Protein AF-A0A2R5GJ76-F1 (afdb_monomer_lite)

InterPro domains:
  IPR000742 EGF-like domain [PS00022] (246-257)
  IPR000742 EGF-like domain [PS01186] (87-98)
  IPR000742 EGF-like domain [PS01186] (246-257)
  IPR000742 EGF-like domain [PS50026] (225-258)
  IPR051216 Teneurin [PTHR11219] (8-259)

Secondary structure (DSSP, 8-state):
--TT---GGGGSEEEETTTTEEEEPTTBS-TTTTTSSSS----STTS-SBPPPEEE-SSPPPSBTTB---EEEGGGSEEEETTTTEEEEPTTEESTTS-EE--SSS--TTPPGGGGSEEEEEHHHHTT-SSSSSP-------S-TTTT-TTTTT-EEEEE--SS-BSSSTT-BSS-SEESTTS-EEPPPB---TT-SS-TTB-BTEEE-TTT--EEE-TTTSBPTT-B---BGGGSEEEETTTTEEEEPTTEESTTS-EEPTT----

Structure (mmCIF, N/CA/C/O backbone):
data_AF-A0A2R5GJ76-F1
#
_entry.id   AF-A0A2R5GJ76-F1
#
loop_
_atom_site.group_PDB
_atom_site.id
_atom_site.type_symbol
_atom_site.label_atom_id
_atom_site.label_alt_id
_atom_site.label_comp_id
_atom_site.label_asym_id
_atom_site.label_entity_id
_atom_site.label_seq_id
_atom_site.pdbx_PDB_ins_code
_atom_site.Cartn_x
_atom_site.Cartn_y
_atom_site.Cartn_z
_atom_site.occupancy
_atom_site.B_iso_or_equiv
_atom_site.auth_seq_id
_atom_site.auth_comp_id
_atom_site.auth_asym_id
_atom_site.auth_atom_id
_atom_site.pdbx_PDB_model_num
ATOM 1 N N . MET A 1 1 ? -44.971 -8.568 18.410 1.00 36.19 1 MET A N 1
ATOM 2 C CA . MET A 1 1 ? -46.232 -9.030 19.031 1.00 36.19 1 MET A CA 1
ATOM 3 C C . MET A 1 1 ? -46.481 -10.459 18.596 1.00 36.19 1 MET A C 1
ATOM 5 O O . MET A 1 1 ? -46.668 -10.684 17.409 1.00 36.19 1 MET A O 1
ATOM 9 N N . VAL A 1 2 ? -46.466 -11.398 19.533 1.00 41.94 2 VAL A N 1
ATOM 10 C CA . VAL A 1 2 ? -47.040 -12.734 19.348 1.00 41.94 2 VAL A CA 1
ATOM 11 C C . VAL A 1 2 ? -47.976 -12.914 20.545 1.00 41.94 2 VAL A C 1
ATOM 13 O O . VAL A 1 2 ? -47.552 -12.712 21.679 1.00 41.94 2 VAL A O 1
ATOM 16 N N . ASP A 1 3 ? -49.264 -13.131 20.290 1.00 48.12 3 ASP A N 1
ATOM 17 C CA . ASP A 1 3 ? -50.298 -13.443 21.294 1.00 48.12 3 ASP A CA 1
ATOM 18 C C . ASP A 1 3 ? -50.580 -12.422 22.417 1.00 48.12 3 ASP A C 1
ATOM 20 O O . ASP A 1 3 ? -50.932 -12.797 23.531 1.00 48.12 3 ASP A O 1
ATOM 24 N N . GLY A 1 4 ? -50.503 -11.112 22.151 1.00 44.16 4 GLY A N 1
ATOM 25 C CA . GLY A 1 4 ? -51.101 -10.098 23.043 1.00 44.16 4 GLY A CA 1
ATOM 26 C C . GLY A 1 4 ? -50.486 -9.972 24.449 1.00 44.16 4 GLY A C 1
ATOM 27 O O . GLY A 1 4 ? -51.042 -9.268 25.290 1.00 44.16 4 GLY A O 1
ATOM 28 N N . VAL A 1 5 ? -49.336 -10.604 24.703 1.00 46.88 5 VAL A N 1
ATOM 29 C CA . VAL A 1 5 ? -48.544 -10.437 25.927 1.00 46.88 5 VAL A CA 1
ATOM 30 C C . VAL A 1 5 ? -47.442 -9.412 25.663 1.00 46.88 5 VAL A C 1
ATOM 32 O O . VAL A 1 5 ? -46.668 -9.543 24.714 1.00 46.88 5 VAL A O 1
ATOM 35 N N . LEU A 1 6 ? -47.367 -8.375 26.500 1.00 54.06 6 LEU A N 1
ATOM 36 C CA . LEU A 1 6 ? -46.231 -7.456 26.523 1.00 54.06 6 LEU A CA 1
ATOM 37 C C . LEU A 1 6 ? -44.998 -8.263 26.965 1.00 54.06 6 LEU A C 1
ATOM 39 O O . LEU A 1 6 ? -44.914 -8.661 28.127 1.00 54.06 6 LEU A O 1
ATOM 43 N N . ILE A 1 7 ? -44.068 -8.553 26.050 1.00 62.88 7 ILE A N 1
ATOM 44 C CA . ILE A 1 7 ? -42.800 -9.183 26.428 1.00 62.88 7 ILE A CA 1
ATOM 45 C C . ILE A 1 7 ? -41.967 -8.099 27.104 1.00 62.88 7 ILE A C 1
ATOM 47 O O . ILE A 1 7 ? -41.449 -7.192 26.457 1.00 62.88 7 ILE A O 1
ATOM 51 N N . THR A 1 8 ? -41.907 -8.160 28.429 1.00 78.62 8 THR A N 1
ATOM 52 C CA . THR A 1 8 ? -41.120 -7.246 29.251 1.00 78.62 8 THR A CA 1
ATOM 53 C C . THR A 1 8 ? -39.674 -7.191 28.747 1.00 78.62 8 THR A C 1
ATOM 55 O O . THR A 1 8 ? -39.052 -8.237 28.562 1.00 78.62 8 THR A O 1
ATOM 58 N N . CYS A 1 9 ? -39.150 -5.982 28.518 1.00 81.12 9 CYS A N 1
ATOM 59 C CA . CYS A 1 9 ? -37.788 -5.757 28.015 1.00 81.12 9 CYS A CA 1
ATOM 60 C C . CYS A 1 9 ? -37.477 -6.504 26.710 1.00 81.12 9 CYS A C 1
ATOM 62 O O . CYS A 1 9 ? -36.383 -7.038 26.551 1.00 81.12 9 CYS A O 1
ATOM 64 N N . SER A 1 10 ? -38.472 -6.621 25.822 1.00 86.56 10 SER A N 1
ATOM 65 C CA . SER A 1 10 ? -38.379 -7.300 24.520 1.00 86.56 10 SER A CA 1
ATOM 66 C C . SER A 1 10 ? -37.880 -8.749 24.577 1.00 86.56 10 SER A C 1
ATOM 68 O O . SER A 1 10 ? -37.547 -9.325 23.551 1.00 86.56 10 SER A O 1
ATOM 70 N N . GLY A 1 11 ? -37.847 -9.367 25.763 1.00 86.38 11 GLY A N 1
ATOM 71 C CA . GLY A 1 11 ? -37.253 -10.692 25.974 1.00 86.38 11 GLY A CA 1
ATOM 72 C C . GLY A 1 11 ? -35.723 -10.682 26.063 1.00 86.38 11 GLY A C 1
ATOM 73 O O . GLY A 1 11 ? -35.120 -11.741 26.219 1.00 86.38 11 GLY A O 1
ATOM 74 N N . HIS A 1 12 ? -35.110 -9.501 26.023 1.00 86.75 12 HIS A N 1
ATOM 75 C CA . HIS A 1 12 ? -33.667 -9.274 26.026 1.00 86.75 12 HIS A CA 1
ATOM 76 C C . HIS A 1 12 ? -33.200 -8.528 27.278 1.00 86.75 12 HIS A C 1
ATOM 78 O O . HIS A 1 12 ? -32.156 -7.884 27.276 1.00 86.75 12 HIS A O 1
ATOM 84 N N . GLY A 1 13 ? -33.970 -8.598 28.362 1.00 82.44 13 GLY A N 1
ATOM 85 C CA . GLY A 1 13 ? -33.590 -7.989 29.624 1.00 82.44 13 GLY A CA 1
ATOM 86 C C . GLY A 1 13 ? -34.481 -8.390 30.787 1.00 82.44 13 GLY A C 1
ATOM 87 O O . GLY A 1 13 ? -35.540 -9.001 30.628 1.00 82.44 13 GLY A O 1
ATOM 88 N N . LEU A 1 14 ? -34.042 -8.013 31.983 1.00 82.81 14 LEU A N 1
ATOM 89 C CA . LEU A 1 14 ? -34.790 -8.168 33.222 1.00 82.81 14 LEU A CA 1
ATOM 90 C C . LEU A 1 14 ? -35.381 -6.817 33.623 1.00 82.81 14 LEU A C 1
ATOM 92 O O . LEU A 1 14 ? -34.662 -5.832 33.775 1.00 82.81 14 LEU A O 1
ATOM 96 N N . CYS A 1 15 ? -36.694 -6.763 33.841 1.00 79.50 15 CYS A N 1
ATOM 97 C CA . CYS A 1 15 ? -37.314 -5.578 34.430 1.00 79.50 15 CYS A CA 1
ATOM 98 C C . CYS A 1 15 ? -37.067 -5.573 35.934 1.00 79.50 15 CYS A C 1
ATOM 100 O O . CYS A 1 15 ? -37.455 -6.504 36.646 1.00 79.50 15 CYS A O 1
ATOM 102 N N . THR A 1 16 ? -36.428 -4.514 36.422 1.00 71.81 16 THR A N 1
ATOM 103 C CA . THR A 1 16 ? -36.110 -4.370 37.841 1.00 71.81 16 THR A CA 1
ATOM 104 C C . THR A 1 16 ? -37.010 -3.304 38.469 1.00 71.81 16 THR A C 1
ATOM 106 O O . THR A 1 16 ? -37.138 -2.173 37.994 1.00 71.81 16 THR A O 1
ATOM 109 N N . SER A 1 17 ? -37.670 -3.659 39.572 1.00 68.88 17 SER A N 1
ATOM 110 C CA . SER A 1 17 ? -38.656 -2.791 40.232 1.00 68.88 17 SER A CA 1
ATOM 111 C C . SER A 1 17 ? -38.042 -1.566 40.919 1.00 68.88 17 SER A C 1
ATOM 113 O O . SER A 1 17 ? -38.757 -0.609 41.212 1.00 68.88 17 SER A O 1
ATOM 115 N N . GLN A 1 18 ? -36.728 -1.582 41.163 1.00 65.25 18 GLN A N 1
ATOM 116 C CA . GLN A 1 18 ? -36.003 -0.524 41.869 1.00 65.25 18 GLN A CA 1
ATOM 117 C C . GLN A 1 18 ? -35.713 0.692 40.981 1.00 65.25 18 GLN A C 1
ATOM 119 O O . GLN A 1 18 ? -35.848 1.819 41.447 1.00 65.25 18 GLN A O 1
ATOM 124 N N . ILE A 1 19 ? -35.372 0.472 39.707 1.00 65.62 19 ILE A N 1
ATOM 125 C CA . ILE A 1 19 ? -35.079 1.547 38.740 1.00 65.62 19 ILE A CA 1
ATOM 126 C C . ILE A 1 19 ? -36.207 1.761 37.721 1.00 65.62 19 ILE A C 1
ATOM 128 O O . ILE A 1 19 ? -36.131 2.692 36.928 1.00 65.62 19 ILE A O 1
ATOM 132 N N . LYS A 1 20 ? -37.274 0.941 37.763 1.00 72.50 20 LYS A N 1
ATOM 133 C CA . LYS A 1 20 ? -38.412 0.985 36.819 1.00 72.50 20 LYS A CA 1
ATOM 134 C C . LYS A 1 20 ? -37.965 0.980 35.349 1.00 72.50 20 LYS A C 1
ATOM 136 O O . LYS A 1 20 ? -38.593 1.616 34.507 1.00 72.50 20 LYS A O 1
ATOM 141 N N . ALA A 1 21 ? -36.884 0.261 35.068 1.00 74.00 21 ALA A N 1
ATOM 142 C CA . ALA A 1 21 ? -36.242 0.189 33.766 1.00 74.00 21 ALA A CA 1
ATOM 143 C C . ALA A 1 21 ? -35.789 -1.246 33.472 1.00 74.00 21 ALA A C 1
ATOM 145 O O . ALA A 1 21 ? -35.717 -2.100 34.370 1.00 74.00 21 ALA A O 1
ATOM 146 N N . CYS A 1 22 ? -35.502 -1.498 32.200 1.00 78.38 22 CYS A N 1
ATOM 147 C CA . CYS A 1 22 ? -34.979 -2.763 31.723 1.00 78.38 22 CYS A CA 1
ATOM 148 C C . CYS A 1 22 ? -33.461 -2.826 31.888 1.00 78.38 22 CYS A C 1
ATOM 150 O O . CYS A 1 22 ? -32.740 -1.964 31.402 1.00 78.38 22 CYS A O 1
ATOM 152 N N . GLN A 1 23 ? -32.978 -3.866 32.562 1.00 79.69 23 GLN A N 1
ATOM 153 C CA . GLN A 1 23 ? -31.570 -4.233 32.552 1.00 79.69 23 GLN A CA 1
ATOM 154 C C . GLN A 1 23 ? -31.354 -5.220 31.406 1.00 79.69 23 GLN A C 1
ATOM 156 O O . GLN A 1 23 ? -31.777 -6.374 31.512 1.00 79.69 23 GLN A O 1
ATOM 161 N N . CYS A 1 24 ? -30.757 -4.765 30.308 1.00 79.38 24 CYS A N 1
ATOM 162 C CA . CYS A 1 24 ? -30.604 -5.595 29.119 1.00 79.38 24 CYS A CA 1
ATOM 163 C C . CYS A 1 24 ? -29.542 -6.683 29.298 1.00 79.38 24 CYS A C 1
ATOM 165 O O . CYS A 1 24 ? -28.640 -6.583 30.130 1.00 79.38 24 CYS A O 1
ATOM 167 N N . PHE A 1 25 ? -29.683 -7.759 28.533 1.00 83.19 25 PHE A N 1
ATOM 168 C CA . PHE A 1 25 ? -28.653 -8.776 28.394 1.00 83.19 25 PHE A CA 1
ATOM 169 C C . PHE A 1 25 ? -27.486 -8.241 27.557 1.00 83.19 25 PHE A C 1
ATOM 171 O O . PHE A 1 25 ? -27.605 -7.235 26.857 1.00 83.19 25 PHE A O 1
ATOM 178 N N . GLU A 1 26 ? -26.342 -8.916 27.649 1.00 79.88 26 GLU A N 1
ATOM 179 C CA . GLU A 1 26 ? -25.152 -8.577 26.870 1.00 79.88 26 GLU A CA 1
ATOM 180 C C . GLU A 1 26 ? -25.472 -8.531 25.367 1.00 79.88 26 GLU A C 1
ATOM 182 O O . GLU A 1 26 ? -26.189 -9.390 24.851 1.00 79.88 26 GLU A O 1
ATOM 187 N N . GLY A 1 27 ? -24.970 -7.498 24.686 1.00 78.31 27 GLY A N 1
ATOM 188 C CA . GLY A 1 27 ? -25.245 -7.252 23.271 1.00 78.31 27 GLY A CA 1
ATOM 189 C C . GLY A 1 27 ? -26.541 -6.489 22.976 1.00 78.31 27 GLY A C 1
ATOM 190 O O . GLY A 1 27 ? -26.777 -6.198 21.810 1.00 78.31 27 GLY A O 1
ATOM 191 N N . PHE A 1 28 ? -27.350 -6.121 23.979 1.00 82.19 28 PHE A N 1
ATOM 192 C CA . PHE A 1 28 ? -28.582 -5.338 23.798 1.00 82.19 28 PHE A CA 1
ATOM 193 C C . PHE A 1 28 ? -28.555 -4.010 24.581 1.00 82.19 28 PHE A C 1
ATOM 195 O O . PHE A 1 28 ? -28.111 -3.957 25.734 1.00 82.19 28 PHE A O 1
ATOM 202 N N . GLY A 1 29 ? -29.044 -2.927 23.968 1.00 75.88 29 GLY A N 1
ATOM 203 C CA . GLY A 1 29 ? -29.017 -1.564 24.522 1.00 75.88 29 GLY A CA 1
ATOM 204 C C . GLY A 1 29 ? -28.602 -0.491 23.505 1.00 75.88 29 GLY A C 1
ATOM 205 O O . GLY A 1 29 ? -28.324 -0.802 22.351 1.00 75.88 29 GLY A O 1
ATOM 206 N N . SER A 1 30 ? -28.544 0.777 23.935 1.00 61.31 30 SER A N 1
ATOM 207 C CA . SER A 1 30 ? -27.978 1.874 23.131 1.00 61.31 30 SER A CA 1
ATOM 208 C C . SER A 1 30 ? -26.518 2.165 23.515 1.00 61.31 30 SER A C 1
ATOM 210 O O . SER A 1 30 ? -26.069 1.834 24.616 1.00 61.31 30 SER A O 1
ATOM 212 N N . SER A 1 31 ? -25.760 2.769 22.595 1.00 56.41 31 SER A N 1
ATOM 213 C CA . SER A 1 31 ? -24.301 2.921 22.695 1.00 56.41 31 SER A CA 1
ATOM 214 C C . SER A 1 31 ? -23.789 3.975 23.663 1.00 56.41 31 SER A C 1
ATOM 216 O O . SER A 1 31 ? -22.651 3.856 24.111 1.00 56.41 31 SER A O 1
ATOM 218 N N . GLU A 1 32 ? -24.605 4.968 24.029 1.00 54.28 32 GLU A N 1
ATOM 219 C CA . GLU A 1 32 ? -24.193 6.075 24.912 1.00 54.28 32 GLU A CA 1
ATOM 220 C C . GLU A 1 32 ? -23.830 5.627 26.339 1.00 54.28 32 GLU A C 1
ATOM 222 O O . GLU A 1 32 ? -23.383 6.425 27.162 1.00 54.28 32 GLU A O 1
ATOM 227 N N . GLU A 1 33 ? -23.994 4.343 26.648 1.00 50.81 33 GLU A N 1
ATOM 228 C CA . GLU A 1 33 ? -23.937 3.843 28.009 1.00 50.81 33 GLU A CA 1
ATOM 229 C C . GLU A 1 33 ? -22.929 2.694 28.222 1.00 50.81 33 GLU A C 1
ATOM 231 O O . GLU A 1 33 ? -22.436 2.547 29.339 1.00 50.81 33 GLU A O 1
ATOM 236 N N . LEU A 1 34 ? -22.480 1.961 27.190 1.00 50.69 34 LEU A N 1
ATOM 237 C CA . LEU A 1 34 ? -21.572 0.808 27.372 1.00 50.69 34 LEU A CA 1
ATOM 238 C C . LEU A 1 34 ? -20.077 1.161 27.552 1.00 50.69 34 LEU A C 1
ATOM 240 O O . LEU A 1 34 ? -19.312 0.348 28.072 1.00 50.69 34 LEU A O 1
ATOM 244 N N . SER A 1 35 ? -19.647 2.373 27.190 1.00 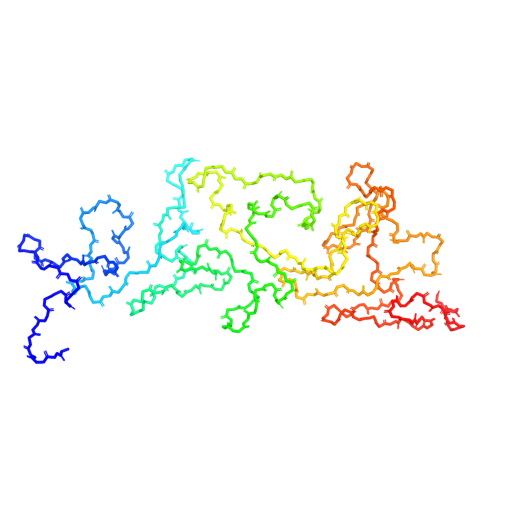47.44 35 SER A N 1
ATOM 245 C CA . SER A 1 35 ? -18.250 2.841 27.312 1.00 47.44 35 SER A CA 1
ATOM 246 C C . SER A 1 35 ? -17.838 3.211 28.749 1.00 47.44 35 SER A C 1
ATOM 248 O O . SER A 1 35 ? -16.663 3.462 29.032 1.00 47.44 35 SER A O 1
ATOM 250 N N . ARG A 1 36 ? -18.763 3.159 29.719 1.00 47.38 36 ARG A N 1
ATOM 251 C CA . ARG A 1 36 ? -18.439 3.263 31.148 1.00 47.38 36 ARG A CA 1
ATOM 252 C C . ARG A 1 36 ? -18.347 1.856 31.742 1.00 47.38 36 ARG A C 1
ATOM 254 O O . ARG A 1 36 ? -19.368 1.211 31.944 1.00 47.38 36 ARG A O 1
ATOM 261 N N . LYS A 1 37 ? -17.138 1.413 32.122 1.00 43.09 37 LYS A N 1
ATOM 262 C CA . LYS A 1 37 ? -16.831 0.178 32.897 1.00 43.09 37 LYS A CA 1
ATOM 263 C C . LYS A 1 37 ? -17.497 0.088 34.296 1.00 43.09 37 LYS A C 1
ATOM 265 O O . LYS A 1 37 ? -16.924 -0.451 35.238 1.00 43.09 37 LYS A O 1
ATOM 270 N N . LEU A 1 38 ? -18.700 0.617 34.476 1.00 39.03 38 LEU A N 1
ATOM 271 C CA . LEU A 1 38 ? -19.479 0.557 35.704 1.00 39.03 38 LEU A CA 1
ATOM 272 C C . LEU A 1 38 ? -20.862 0.017 35.356 1.00 39.03 38 LEU A C 1
ATOM 274 O O . LEU A 1 38 ? -21.729 0.753 34.889 1.00 39.03 38 LEU A O 1
ATOM 278 N N . GLN A 1 39 ? -21.038 -1.280 35.599 1.00 46.44 39 GLN A N 1
ATOM 279 C CA . GLN A 1 39 ? -22.333 -1.947 35.622 1.00 46.44 39 GLN A CA 1
ATOM 280 C C . GLN A 1 39 ? -23.394 -1.148 36.409 1.00 46.44 39 GLN A C 1
ATOM 282 O O . GLN A 1 39 ? -23.064 -0.616 37.474 1.00 46.44 39 GLN A O 1
ATOM 287 N N . PRO A 1 40 ? -24.672 -1.157 35.978 1.00 48.22 40 PRO A N 1
ATOM 288 C CA . PRO A 1 40 ? -25.189 -1.542 34.661 1.00 48.22 40 PRO A CA 1
ATOM 289 C C . PRO A 1 40 ? -25.664 -0.302 33.873 1.00 48.22 40 PRO A C 1
ATOM 291 O O . PRO A 1 40 ? -26.519 0.433 34.371 1.00 48.22 40 PRO A O 1
ATOM 294 N N . PRO A 1 41 ? -25.146 -0.058 32.661 1.00 48.16 41 PRO A N 1
ATOM 295 C CA . PRO A 1 41 ? -25.647 0.997 31.790 1.00 48.16 41 PRO A CA 1
ATOM 296 C C . PRO A 1 41 ? -26.334 0.359 30.560 1.00 48.16 41 PRO A C 1
ATOM 298 O O . PRO A 1 41 ? -25.710 -0.372 29.795 1.00 48.16 41 PRO A O 1
ATOM 301 N N . HIS A 1 42 ? -27.650 0.543 30.432 1.00 59.22 42 HIS A N 1
ATOM 302 C CA . HIS A 1 42 ? -28.471 0.021 29.331 1.00 59.22 42 HIS A CA 1
ATOM 303 C C . HIS A 1 42 ? -29.720 0.910 29.178 1.00 59.22 42 HIS A C 1
ATOM 305 O O . HIS A 1 42 ? -30.620 0.790 30.015 1.00 59.22 42 HIS A O 1
ATOM 311 N N . PRO A 1 43 ? -29.854 1.754 28.134 1.00 51.22 43 PRO A N 1
ATOM 312 C CA . PRO A 1 43 ? -31.024 2.615 28.047 1.00 51.22 43 PRO A CA 1
ATOM 313 C C . PRO A 1 43 ? -31.679 2.600 26.660 1.00 51.22 43 PRO A C 1
ATOM 315 O O . PRO A 1 43 ? -32.351 3.566 26.310 1.00 51.22 43 PRO A O 1
ATOM 318 N N . ALA A 1 44 ? -31.570 1.514 25.882 1.00 56.78 44 ALA A N 1
ATOM 319 C CA . ALA A 1 44 ? -32.718 1.204 25.031 1.00 56.78 44 ALA A CA 1
ATOM 320 C C . ALA A 1 44 ? -33.837 0.822 26.017 1.00 56.78 44 ALA A C 1
ATOM 322 O O . ALA A 1 44 ? -33.674 -0.183 26.717 1.00 56.78 44 ALA A O 1
ATOM 323 N N . PRO A 1 45 ? -34.923 1.610 26.160 1.00 67.44 45 PRO A N 1
ATOM 324 C CA . PRO A 1 45 ? -35.846 1.475 27.293 1.00 67.44 45 PRO A CA 1
ATOM 325 C C . PRO A 1 45 ? -36.480 0.083 27.413 1.00 67.44 45 PRO A C 1
ATOM 327 O O . PRO A 1 45 ? -36.972 -0.287 28.479 1.00 67.44 45 PRO A O 1
ATOM 330 N N . ASP A 1 46 ? -36.466 -0.679 26.320 1.00 80.00 46 ASP A N 1
ATOM 331 C CA . ASP A 1 46 ? -37.060 -1.998 26.181 1.00 80.00 46 ASP A CA 1
ATOM 332 C C . ASP A 1 46 ? -36.084 -3.086 25.695 1.00 80.00 46 ASP A C 1
ATOM 334 O O . ASP A 1 46 ? -36.555 -4.175 25.384 1.00 80.00 46 ASP A O 1
ATOM 338 N N . CYS A 1 47 ? -34.769 -2.841 25.624 1.00 82.44 47 CYS A N 1
ATOM 339 C CA . CYS A 1 47 ? -33.765 -3.811 25.143 1.00 82.44 47 CYS A CA 1
ATOM 340 C C . CYS A 1 47 ? -34.020 -4.383 23.736 1.00 82.44 47 CYS A C 1
ATOM 342 O O . CYS A 1 47 ? -33.612 -5.504 23.443 1.00 82.44 47 CYS A O 1
ATOM 344 N N . SER A 1 48 ? -34.723 -3.652 22.871 1.00 84.75 48 SER A N 1
ATOM 345 C CA . SER A 1 48 ? -35.042 -4.118 21.515 1.00 84.75 48 SER A CA 1
ATOM 346 C C . SER A 1 48 ? -33.888 -3.988 20.512 1.00 84.75 48 SER A C 1
ATOM 348 O O . SER A 1 48 ? -33.920 -4.637 19.470 1.00 84.75 48 SER A O 1
ATOM 350 N N . GLU A 1 49 ? -32.877 -3.174 20.817 1.00 85.31 49 GLU A N 1
ATOM 351 C CA . GLU A 1 49 ? -31.769 -2.849 19.914 1.00 85.31 49 GLU A CA 1
ATOM 352 C C . GLU A 1 49 ? -30.481 -3.593 20.275 1.00 85.31 49 GLU A C 1
ATOM 354 O O . GLU A 1 49 ? -30.176 -3.769 21.458 1.00 85.31 49 GLU A O 1
ATOM 359 N N . LEU A 1 50 ? -29.711 -3.987 19.256 1.00 85.88 50 LEU A N 1
ATOM 360 C CA . LEU A 1 50 ? -28.382 -4.567 19.417 1.00 85.88 50 LEU A CA 1
ATOM 361 C C . LEU A 1 50 ? -27.305 -3.488 19.569 1.00 85.88 50 LEU A C 1
ATOM 363 O O . LEU A 1 50 ? -27.356 -2.403 18.981 1.00 85.88 50 LEU A O 1
ATOM 367 N N . VAL A 1 51 ? -26.283 -3.844 20.332 1.00 84.44 51 VAL A N 1
ATOM 368 C CA . VAL A 1 51 ? -25.050 -3.083 20.499 1.00 84.44 51 VAL A CA 1
ATOM 369 C C . VAL A 1 51 ? -24.035 -3.555 19.464 1.00 84.44 51 VAL A C 1
ATOM 371 O O . VAL A 1 51 ? -23.880 -4.759 19.257 1.00 84.44 51 VAL A O 1
ATOM 374 N N . CYS A 1 52 ? -23.346 -2.620 18.813 1.00 90.19 52 CYS A N 1
ATOM 375 C CA . CYS A 1 52 ? -22.321 -2.958 17.834 1.00 90.19 52 CYS A CA 1
ATOM 376 C C . CYS A 1 52 ? -20.939 -3.147 18.481 1.00 90.19 52 CYS A C 1
ATOM 378 O O . CYS A 1 52 ? -20.730 -2.746 19.628 1.00 90.19 52 CYS A O 1
ATOM 380 N N . PRO A 1 53 ? -19.976 -3.752 17.761 1.00 92.00 53 PRO A N 1
ATOM 381 C CA . PRO A 1 53 ? -18.605 -3.883 18.230 1.00 92.00 53 PRO A CA 1
ATOM 382 C C . PRO A 1 53 ? -17.964 -2.538 18.583 1.00 92.00 53 PRO A C 1
ATOM 384 O O . PRO A 1 53 ? -18.237 -1.507 17.962 1.00 92.00 53 PRO A O 1
ATOM 387 N N . PHE A 1 54 ? -17.089 -2.580 19.583 1.00 90.25 54 PHE A N 1
ATOM 388 C CA . PHE A 1 54 ? -16.293 -1.445 20.030 1.00 90.25 54 PHE A CA 1
ATOM 389 C C . PHE A 1 54 ? -14.860 -1.627 19.552 1.00 90.25 54 PHE A C 1
ATOM 391 O O . PHE A 1 54 ? -14.369 -2.754 19.447 1.00 90.25 54 PHE A O 1
ATOM 398 N N . GLY A 1 55 ? -14.220 -0.506 19.267 1.00 90.44 55 GLY A N 1
ATOM 399 C CA . GLY A 1 55 ? -12.795 -0.435 19.023 1.00 90.44 55 GLY A CA 1
ATOM 400 C C . GLY A 1 55 ? -12.267 0.909 19.496 1.00 90.44 55 GLY A C 1
ATOM 401 O O . GLY A 1 55 ? -13.032 1.824 19.825 1.00 90.44 55 GLY A O 1
ATOM 402 N N . LYS A 1 56 ? -10.945 1.053 19.491 1.00 91.44 56 LYS A N 1
ATOM 403 C CA . LYS A 1 56 ? -10.280 2.338 19.715 1.00 91.44 56 LYS A CA 1
ATOM 404 C C . LYS A 1 56 ? -10.872 3.410 18.801 1.00 91.44 56 LYS A C 1
ATOM 406 O O . LYS A 1 56 ? -11.023 3.196 17.597 1.00 91.44 56 LYS A O 1
ATOM 411 N N . SER A 1 57 ? -11.207 4.554 19.379 1.00 92.44 57 SER A N 1
ATOM 412 C CA . SER A 1 57 ? -11.731 5.701 18.646 1.00 92.44 57 SER A CA 1
ATOM 413 C C . SER A 1 57 ? -10.686 6.319 17.714 1.00 92.44 57 SER A C 1
ATOM 415 O O . SER A 1 57 ? -9.544 6.561 18.116 1.00 92.44 57 SER A O 1
ATOM 417 N N . TRP A 1 58 ? -11.104 6.667 16.497 1.00 93.69 58 TRP A N 1
ATOM 418 C CA . TRP A 1 58 ? -10.325 7.496 15.571 1.00 93.69 58 TRP A CA 1
ATOM 419 C C . TRP A 1 58 ? -10.362 8.995 15.897 1.00 93.69 58 TRP A C 1
ATOM 421 O O . TRP A 1 58 ? -9.499 9.737 15.428 1.00 93.69 58 TRP A O 1
ATOM 431 N N . ALA A 1 59 ? -11.359 9.448 16.659 1.00 90.94 59 ALA A N 1
ATOM 432 C CA . ALA A 1 59 ? -11.687 10.863 16.844 1.00 90.94 59 ALA A CA 1
ATOM 433 C C . ALA A 1 59 ? -11.711 11.316 18.318 1.00 90.94 59 ALA A C 1
ATOM 435 O O . ALA A 1 59 ? -12.131 12.439 18.607 1.00 90.94 59 ALA A O 1
ATOM 436 N N . ASP A 1 60 ? -11.266 10.465 19.246 1.00 88.25 60 ASP A N 1
ATOM 437 C CA . ASP A 1 60 ? -11.246 10.758 20.678 1.00 88.25 60 ASP A CA 1
ATOM 438 C C . ASP A 1 60 ? -10.330 11.942 21.010 1.00 88.25 60 ASP A C 1
ATOM 440 O O . ASP A 1 60 ? -9.261 12.139 20.426 1.00 88.25 60 ASP A O 1
ATOM 444 N N . ILE A 1 61 ? -10.755 12.731 21.993 1.00 86.94 61 ILE A N 1
ATOM 445 C CA . ILE A 1 61 ? -9.984 13.854 22.513 1.00 86.94 61 ILE A CA 1
ATOM 446 C C . ILE A 1 61 ? -9.127 13.323 23.670 1.00 86.94 61 ILE A C 1
ATOM 448 O O . ILE A 1 61 ? -9.688 12.840 24.655 1.00 86.94 61 ILE A O 1
ATOM 452 N N . PRO A 1 62 ? -7.787 13.461 23.625 1.00 86.50 62 PRO A N 1
ATOM 453 C CA . PRO A 1 62 ? -6.916 12.969 24.688 1.00 86.50 62 PRO A CA 1
ATOM 454 C C . PRO A 1 62 ? -7.331 13.483 26.070 1.00 86.50 62 PRO A C 1
ATOM 456 O O . PRO A 1 62 ? -7.431 14.691 26.300 1.00 86.50 62 PRO A O 1
ATOM 459 N N . SER A 1 63 ? -7.536 12.564 27.014 1.00 85.38 63 SER A N 1
ATOM 460 C CA . SER A 1 63 ? -7.901 12.896 28.396 1.00 85.38 63 SER A CA 1
ATOM 461 C C . SER A 1 63 ? -6.680 13.248 29.252 1.00 85.38 63 SER A C 1
ATOM 463 O O . SER A 1 63 ? -6.796 13.926 30.275 1.00 85.38 63 SER A O 1
ATOM 465 N N . SER A 1 64 ? -5.493 12.800 28.837 1.00 85.25 64 SER A N 1
ATOM 466 C CA . SER A 1 64 ? -4.207 13.164 29.431 1.00 85.25 64 SER A CA 1
ATOM 467 C C . SER A 1 64 ? -3.072 13.012 28.416 1.00 85.25 64 SER A C 1
ATOM 469 O O . SER A 1 64 ? -3.277 12.529 27.307 1.00 85.25 64 SER A O 1
ATOM 471 N N . ALA A 1 65 ? -1.846 13.367 28.813 1.00 81.94 65 ALA A N 1
ATOM 472 C CA . ALA A 1 65 ? -0.659 13.236 27.964 1.00 81.94 65 ALA A CA 1
ATOM 473 C C . ALA A 1 65 ? -0.355 11.792 27.516 1.00 81.94 65 ALA A C 1
ATOM 475 O O . ALA A 1 65 ? 0.410 11.600 26.579 1.00 81.94 65 ALA A O 1
ATOM 476 N N . THR A 1 66 ? -0.914 10.784 28.191 1.00 79.12 66 THR A N 1
ATOM 477 C CA . THR A 1 66 ? -0.651 9.364 27.910 1.00 79.12 66 THR A CA 1
ATOM 478 C C . THR A 1 66 ? -1.932 8.541 27.789 1.00 79.12 66 THR A C 1
ATOM 480 O O . THR A 1 66 ? -1.879 7.325 27.948 1.00 79.12 66 THR A O 1
ATOM 483 N N . GLN A 1 67 ? -3.088 9.181 27.599 1.00 82.31 67 GLN A N 1
ATOM 484 C CA . GLN A 1 67 ? -4.370 8.488 27.475 1.00 82.31 67 GLN A CA 1
ATOM 485 C C . GLN A 1 67 ? -5.249 9.170 26.427 1.00 82.31 67 GLN A C 1
ATOM 487 O O . GLN A 1 67 ? -5.612 10.337 26.578 1.00 82.31 67 GLN A O 1
ATOM 492 N N . ALA A 1 68 ? -5.578 8.409 25.389 1.00 85.88 68 ALA A N 1
ATOM 493 C CA . ALA A 1 68 ? -6.454 8.753 24.275 1.00 85.88 68 ALA A CA 1
ATOM 494 C C . ALA A 1 68 ? -6.973 7.446 23.642 1.00 85.88 68 ALA A C 1
ATOM 496 O O . ALA A 1 68 ? -6.607 6.360 24.105 1.00 85.88 68 ALA A O 1
ATOM 497 N N . HIS A 1 69 ? -7.774 7.557 22.582 1.00 88.75 69 HIS A N 1
ATOM 498 C CA . HIS A 1 69 ? -8.298 6.427 21.809 1.00 88.75 69 HIS A CA 1
ATOM 499 C C . HIS A 1 69 ? -9.111 5.455 22.666 1.00 88.75 69 HIS A C 1
ATOM 501 O O . HIS A 1 69 ? -8.901 4.241 22.636 1.00 88.75 69 HIS A O 1
ATOM 507 N N . ALA A 1 70 ? -10.032 5.999 23.465 1.00 86.88 70 ALA A N 1
ATOM 508 C CA . ALA A 1 70 ? -10.972 5.195 24.232 1.00 86.88 70 ALA A CA 1
ATOM 509 C C . ALA A 1 70 ? -11.753 4.215 23.335 1.00 86.88 70 ALA A C 1
ATOM 511 O O . ALA A 1 70 ? -11.987 4.473 22.156 1.00 86.88 70 ALA A O 1
ATOM 512 N N . GLU A 1 71 ? -12.175 3.094 23.918 1.00 87.06 71 GLU A N 1
ATOM 513 C CA . GLU A 1 71 ? -13.046 2.127 23.250 1.00 87.06 71 GLU A CA 1
ATOM 514 C C . GLU A 1 71 ? -14.445 2.727 23.064 1.00 87.06 71 GLU A C 1
ATOM 516 O O . GLU A 1 71 ? -15.134 3.043 24.042 1.00 87.06 71 GLU A O 1
ATOM 521 N N . VAL A 1 72 ? -14.864 2.865 21.811 1.00 87.56 72 VAL A N 1
ATOM 522 C CA . VAL A 1 72 ? -16.149 3.446 21.404 1.00 87.56 72 VAL A CA 1
ATOM 523 C C . VAL A 1 72 ? -16.818 2.563 20.358 1.00 87.56 72 VAL A C 1
ATOM 525 O O . VAL A 1 72 ? -16.164 1.801 19.642 1.00 87.56 72 VAL A O 1
ATOM 528 N N . GLU A 1 73 ? -18.142 2.650 20.273 1.00 89.56 73 GLU A N 1
ATOM 529 C CA . GLU A 1 73 ? -18.902 1.868 19.308 1.00 89.56 73 GLU A CA 1
ATOM 530 C C . 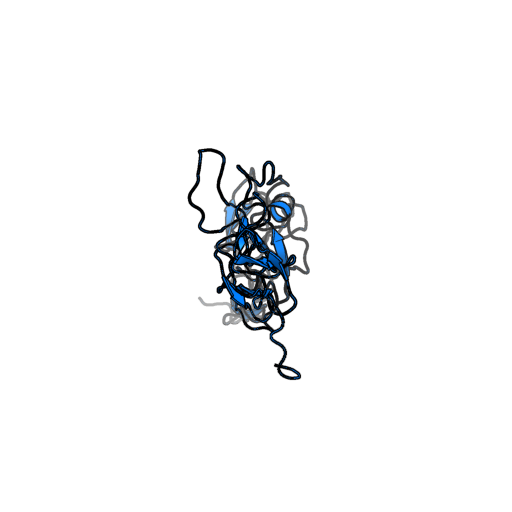GLU A 1 73 ? -18.527 2.278 17.882 1.00 89.56 73 GLU A C 1
ATOM 532 O O . GLU A 1 73 ? -18.513 3.462 17.545 1.00 89.56 73 GLU A O 1
ATOM 537 N N . CYS A 1 74 ? -18.231 1.288 17.042 1.00 93.94 74 CYS A N 1
ATOM 538 C CA . CYS A 1 74 ? -17.804 1.504 15.665 1.00 93.94 74 CYS A CA 1
ATOM 539 C C . CYS A 1 74 ? -16.596 2.451 15.513 1.00 93.94 74 CYS A C 1
ATOM 541 O O . CYS A 1 74 ? -16.468 3.106 14.476 1.00 93.94 74 CYS A O 1
ATOM 543 N N . SER A 1 75 ? -15.723 2.535 16.530 1.00 95.44 75 SER A N 1
ATOM 544 C CA . SER A 1 75 ? -14.464 3.298 16.510 1.00 95.44 75 SER A CA 1
ATOM 545 C C . SER A 1 75 ? -14.601 4.776 16.106 1.00 95.44 75 SER A C 1
ATOM 547 O O . SER A 1 75 ? -13.632 5.381 15.652 1.00 95.44 75 SER A O 1
ATOM 549 N N . ASP A 1 76 ? -15.788 5.378 16.240 1.00 94.94 76 ASP A N 1
ATOM 550 C CA . ASP A 1 76 ? -16.140 6.698 15.679 1.00 94.94 76 ASP A CA 1
ATOM 551 C C . ASP A 1 76 ? -15.960 6.810 14.146 1.00 94.94 76 ASP A C 1
ATOM 553 O O . ASP A 1 76 ? -15.942 7.905 13.580 1.00 94.94 76 ASP A O 1
ATOM 557 N N . ALA A 1 77 ? -15.858 5.674 13.454 1.00 96.44 77 ALA A N 1
ATOM 558 C CA . ALA A 1 77 ? -15.617 5.562 12.016 1.00 96.44 77 ALA A CA 1
ATOM 559 C C . ALA A 1 77 ? -16.697 4.744 11.290 1.00 96.44 77 ALA A C 1
ATOM 561 O O . ALA A 1 77 ? -16.465 4.152 10.231 1.00 96.44 77 ALA A O 1
ATOM 562 N N . GLY A 1 78 ? -17.901 4.713 11.852 1.00 95.31 78 GLY A N 1
ATOM 563 C CA . GLY A 1 78 ? -19.052 4.062 11.255 1.00 95.31 78 GLY A CA 1
ATOM 564 C C . GLY A 1 78 ? -20.347 4.376 11.989 1.00 95.31 78 GLY A C 1
ATOM 565 O O . GLY A 1 78 ? -20.363 5.061 13.011 1.00 95.31 78 GLY A O 1
ATOM 566 N N . TYR A 1 79 ? -21.445 3.837 11.468 1.00 93.31 79 TYR A N 1
ATOM 567 C CA . TYR A 1 79 ? -22.741 3.841 12.143 1.00 93.31 79 TYR A CA 1
ATOM 568 C C . TYR A 1 79 ? -23.136 2.419 12.535 1.00 93.31 79 TYR A C 1
ATOM 570 O O . TYR A 1 79 ? -22.992 1.487 11.743 1.00 93.31 79 TYR A O 1
ATOM 578 N N . CYS A 1 80 ? -23.688 2.250 13.733 1.00 91.19 80 CYS A N 1
ATOM 579 C CA . CYS A 1 80 ? -24.207 0.963 14.178 1.00 91.19 80 CYS A CA 1
ATOM 580 C C . CYS A 1 80 ? -25.556 0.639 13.516 1.00 91.19 80 CYS A C 1
ATOM 582 O O . CYS A 1 80 ? -26.526 1.388 13.664 1.00 91.19 80 CYS A O 1
ATOM 584 N N . ASP A 1 81 ? -25.648 -0.501 12.826 1.00 92.62 81 ASP A N 1
ATOM 585 C CA . ASP A 1 81 ? -26.936 -1.087 12.455 1.00 92.62 81 ASP A CA 1
ATOM 586 C C . ASP A 1 81 ? -27.517 -1.834 13.662 1.00 92.62 81 ASP A C 1
ATOM 588 O O . ASP A 1 81 ? -27.181 -2.988 13.925 1.00 92.62 81 ASP A O 1
ATOM 592 N N . ARG A 1 82 ? -28.402 -1.161 14.401 1.00 87.81 82 ARG A N 1
ATOM 593 C CA . ARG A 1 82 ? -29.027 -1.668 15.636 1.00 87.81 82 ARG A CA 1
ATOM 594 C C . ARG A 1 82 ? -29.865 -2.928 15.452 1.00 87.81 82 ARG A C 1
ATOM 596 O O . ARG A 1 82 ? -30.105 -3.634 16.426 1.00 87.81 82 ARG A O 1
ATOM 603 N N . ALA A 1 83 ? -30.336 -3.210 14.239 1.00 88.00 83 ALA A N 1
ATOM 604 C CA . ALA A 1 83 ? -31.109 -4.419 13.974 1.00 88.00 83 ALA A CA 1
ATOM 605 C C . ALA A 1 83 ? -30.205 -5.647 13.809 1.00 88.00 83 ALA A C 1
ATOM 607 O O . ALA A 1 83 ? -30.643 -6.768 14.063 1.00 88.00 83 ALA A O 1
ATOM 608 N N . LEU A 1 84 ? -28.956 -5.433 13.381 1.00 91.12 84 LEU A N 1
ATOM 609 C CA . LEU A 1 84 ? -27.984 -6.489 13.098 1.00 91.12 84 LEU A CA 1
ATOM 610 C C . LEU A 1 84 ? -26.856 -6.572 14.134 1.00 91.12 84 LEU A C 1
ATOM 612 O O . LEU A 1 84 ? -26.195 -7.603 14.220 1.00 91.12 84 LEU A O 1
ATOM 616 N N . GLY A 1 85 ? -26.629 -5.513 14.915 1.00 89.62 85 GLY A N 1
ATOM 617 C CA . GLY A 1 85 ? -25.492 -5.416 15.832 1.00 89.62 85 GLY A CA 1
ATOM 618 C C . GLY A 1 85 ? -24.155 -5.324 15.096 1.00 89.62 85 GLY A C 1
ATOM 619 O O . GLY A 1 85 ? -23.136 -5.771 15.611 1.00 89.62 85 GLY A O 1
ATOM 620 N N . THR A 1 86 ? -24.149 -4.789 13.872 1.00 93.69 86 THR A N 1
ATOM 621 C CA . THR A 1 86 ? -22.955 -4.685 13.019 1.00 93.69 86 THR A CA 1
ATOM 622 C C . THR A 1 86 ? -22.667 -3.239 12.640 1.00 93.69 86 THR A C 1
ATOM 624 O O . THR A 1 86 ? -23.585 -2.497 12.284 1.00 93.69 86 THR A O 1
ATOM 627 N N . CYS A 1 87 ? -21.394 -2.848 12.644 1.00 95.69 87 CYS A N 1
ATOM 628 C CA . CYS A 1 87 ? -20.981 -1.525 12.189 1.00 95.69 87 CYS A CA 1
ATOM 629 C C . CYS A 1 87 ? -20.987 -1.417 10.659 1.00 95.69 87 CYS A C 1
ATOM 631 O O . CYS A 1 87 ? -20.455 -2.276 9.958 1.00 95.69 87 CYS A O 1
ATOM 633 N N . LYS A 1 88 ? -21.552 -0.322 10.144 1.00 95.94 88 LYS A N 1
ATOM 634 C CA . LYS A 1 88 ? -21.399 0.130 8.757 1.00 95.94 88 LYS A CA 1
ATOM 635 C C . LYS A 1 88 ? -20.310 1.192 8.719 1.00 95.94 88 LYS A C 1
ATOM 637 O O . LYS A 1 88 ? -20.547 2.327 9.136 1.00 95.94 88 LYS A O 1
ATOM 642 N N . CYS A 1 89 ? -19.125 0.807 8.264 1.00 96.50 89 CYS A N 1
ATOM 643 C CA . CYS A 1 89 ? -17.955 1.676 8.272 1.00 96.50 89 CYS A CA 1
ATOM 644 C C . CYS A 1 89 ? -18.037 2.788 7.232 1.00 96.50 89 CYS A C 1
ATOM 646 O O . CYS A 1 89 ? -18.621 2.620 6.160 1.00 96.50 89 CYS A O 1
ATOM 648 N N . PHE A 1 90 ? -17.426 3.926 7.550 1.00 96.00 90 PHE A N 1
ATOM 649 C CA . PHE A 1 90 ? -17.204 4.991 6.581 1.00 96.00 90 PHE A CA 1
ATOM 650 C C . PHE A 1 90 ? -16.177 4.565 5.533 1.00 96.00 90 PHE A C 1
ATOM 652 O O . PHE A 1 90 ? -15.408 3.617 5.713 1.00 96.00 90 PHE A O 1
ATOM 659 N N . GLU A 1 91 ? -16.157 5.272 4.408 1.00 94.31 91 GLU A N 1
ATOM 660 C CA .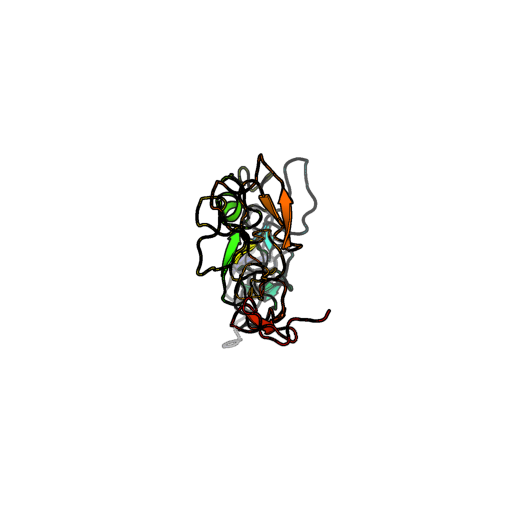 GLU A 1 91 ? -15.171 5.048 3.355 1.00 94.31 91 GLU A CA 1
ATOM 661 C C . GLU A 1 91 ? -13.740 5.158 3.899 1.00 94.31 91 GLU A C 1
ATOM 663 O O . GLU A 1 91 ? -13.418 6.065 4.664 1.00 94.31 91 GLU A O 1
ATOM 668 N N . GLY A 1 92 ? -12.891 4.192 3.541 1.00 93.81 92 GLY A N 1
ATOM 669 C CA . GLY A 1 92 ? -11.514 4.124 4.030 1.00 93.81 92 GLY A CA 1
ATOM 670 C C . GLY A 1 92 ? -11.330 3.455 5.399 1.00 93.81 92 GLY A C 1
ATOM 671 O O . GLY A 1 92 ? -10.186 3.372 5.855 1.00 93.81 92 GLY A O 1
ATOM 672 N N . TYR A 1 93 ? -12.397 2.930 6.013 1.00 95.88 93 TYR A N 1
ATOM 673 C CA . TYR A 1 93 ? -12.367 2.179 7.274 1.00 95.88 93 TYR A CA 1
ATOM 674 C C . TYR A 1 93 ? -12.906 0.756 7.108 1.00 95.88 93 TYR A C 1
ATOM 676 O O . TYR A 1 93 ? -13.756 0.483 6.259 1.00 95.88 93 TYR A O 1
ATOM 684 N N . ALA A 1 94 ? -12.385 -0.162 7.913 1.00 95.25 94 ALA A N 1
ATOM 685 C CA . ALA A 1 94 ? -12.705 -1.581 7.881 1.00 95.25 94 ALA A CA 1
ATOM 686 C C . ALA A 1 94 ? -12.537 -2.205 9.275 1.00 95.25 94 ALA A C 1
ATOM 688 O O . ALA A 1 94 ? -12.078 -1.557 10.212 1.00 95.25 94 ALA A O 1
ATOM 689 N N . GLY A 1 95 ? -12.877 -3.488 9.390 1.00 94.56 95 GLY A N 1
ATOM 690 C CA . GLY A 1 95 ? -12.935 -4.189 10.673 1.00 94.56 95 GLY A CA 1
ATOM 691 C C . GLY A 1 95 ? -14.362 -4.265 11.202 1.00 94.56 95 GLY A C 1
ATOM 692 O O . GLY A 1 95 ? -15.268 -3.613 10.684 1.00 94.56 95 GLY A O 1
ATOM 693 N N . THR A 1 96 ? -14.587 -5.120 12.195 1.00 95.19 96 THR A N 1
ATOM 694 C CA . THR A 1 96 ? -15.942 -5.355 12.727 1.00 95.19 96 THR A CA 1
ATOM 695 C C . THR A 1 96 ? -16.486 -4.160 13.506 1.00 95.19 96 THR A C 1
ATOM 697 O O . THR A 1 96 ? -17.701 -4.007 13.617 1.00 95.19 96 THR A O 1
ATOM 700 N N . ALA A 1 97 ? -15.588 -3.316 14.013 1.00 96.12 97 ALA A N 1
ATOM 701 C CA . ALA A 1 97 ? -15.855 -2.057 14.687 1.00 96.12 97 ALA A CA 1
ATOM 702 C C . ALA A 1 97 ? -15.350 -0.850 13.876 1.00 96.12 97 ALA A C 1
ATOM 704 O O . ALA A 1 97 ? -15.304 0.240 14.419 1.00 96.12 97 ALA A O 1
ATOM 705 N N . CYS A 1 98 ? -14.966 -0.996 12.603 1.00 97.25 98 CYS A N 1
ATOM 706 C CA . CYS A 1 98 ? -14.345 0.092 11.825 1.00 97.25 98 CYS A CA 1
ATOM 707 C C . CYS A 1 98 ? -13.016 0.600 12.425 1.00 97.25 98 CYS A C 1
ATOM 709 O O . CYS A 1 98 ? -12.596 1.740 12.213 1.00 97.25 98 CYS A O 1
ATOM 711 N N . GLU A 1 99 ? -12.348 -0.268 13.179 1.00 95.31 99 GLU A N 1
ATOM 712 C CA . GLU A 1 99 ? -11.171 0.007 13.997 1.00 95.31 99 GLU A CA 1
ATOM 713 C C . GLU A 1 99 ? -9.872 0.128 13.199 1.00 95.31 99 GLU A C 1
ATOM 715 O O . GLU A 1 99 ? -8.866 0.585 13.732 1.00 95.31 99 GLU A O 1
ATOM 720 N N . ARG A 1 100 ? -9.873 -0.255 11.918 1.00 96.06 100 ARG A N 1
ATOM 721 C CA . ARG A 1 100 ? -8.684 -0.204 11.063 1.00 96.06 100 ARG A CA 1
ATOM 722 C C . ARG A 1 100 ? -8.934 0.546 9.766 1.00 96.06 100 ARG A C 1
ATOM 724 O O . ARG A 1 100 ? -10.064 0.638 9.285 1.00 96.06 100 ARG A O 1
ATOM 731 N N . ARG A 1 101 ? -7.867 1.057 9.154 1.00 96.19 101 ARG A N 1
ATOM 732 C CA . ARG A 1 101 ? -7.930 1.572 7.784 1.00 96.19 101 ARG A CA 1
ATOM 733 C C . ARG A 1 101 ? -8.279 0.438 6.822 1.00 96.19 101 ARG A C 1
ATOM 735 O O . ARG A 1 101 ? -7.925 -0.728 7.021 1.00 96.19 101 ARG A O 1
ATOM 742 N N . SER A 1 102 ? -9.039 0.785 5.794 1.00 95.94 102 SER A N 1
ATOM 743 C CA . SER A 1 102 ? -9.353 -0.127 4.706 1.00 95.94 102 SER A CA 1
ATOM 744 C C . SER A 1 102 ? -8.200 -0.162 3.712 1.00 95.94 102 SER A C 1
ATOM 746 O O . SER A 1 102 ? -7.714 0.881 3.281 1.00 95.94 102 SER A O 1
ATOM 748 N N . CYS A 1 103 ? -7.834 -1.369 3.295 1.00 96.88 103 CYS A N 1
ATOM 749 C CA . CYS A 1 103 ? -6.953 -1.613 2.155 1.00 96.88 103 CYS A CA 1
ATOM 750 C C . CYS A 1 103 ? -7.734 -1.844 0.851 1.00 96.88 103 CYS A C 1
ATOM 752 O O . CYS A 1 103 ? -7.176 -2.334 -0.128 1.00 96.88 103 CYS A O 1
ATOM 754 N N . LYS A 1 104 ? -9.041 -1.567 0.840 1.00 95.56 104 LYS A N 1
ATOM 755 C CA . LYS A 1 104 ? -9.853 -1.564 -0.377 1.00 95.56 104 LYS A CA 1
ATOM 756 C C . LYS A 1 104 ? -9.910 -0.148 -0.937 1.00 95.56 104 LYS A C 1
ATOM 758 O O . LYS A 1 104 ? -10.076 0.802 -0.173 1.00 95.56 104 LYS A O 1
ATOM 763 N N . MET A 1 105 ? -9.837 -0.034 -2.260 1.00 90.81 105 MET A N 1
ATOM 764 C CA . MET A 1 105 ? -9.968 1.245 -2.962 1.00 90.81 105 MET A CA 1
ATOM 765 C C . MET A 1 105 ? -11.382 1.832 -2.842 1.00 90.81 105 MET A C 1
ATOM 767 O O . MET A 1 105 ? -11.541 3.046 -2.779 1.00 90.81 105 MET A O 1
ATOM 771 N N . THR A 1 106 ? -12.405 0.975 -2.779 1.00 90.62 106 THR A N 1
ATOM 772 C CA . THR A 1 106 ? -13.815 1.359 -2.626 1.00 90.62 106 THR A CA 1
ATOM 773 C C . THR A 1 106 ? -14.481 0.529 -1.522 1.00 90.62 106 THR A C 1
ATOM 775 O O . THR A 1 106 ? -13.940 -0.483 -1.068 1.00 90.62 106 THR A O 1
ATOM 778 N N . GLN A 1 107 ? -15.668 0.953 -1.076 1.00 86.31 107 GLN A N 1
ATOM 779 C CA . GLN A 1 107 ? -16.508 0.190 -0.136 1.00 86.31 107 GLN A CA 1
ATOM 780 C C . GLN A 1 107 ? -17.461 -0.791 -0.841 1.00 86.31 107 GLN A C 1
ATOM 782 O O . GLN A 1 107 ? -18.411 -1.278 -0.228 1.00 86.31 107 GLN A O 1
ATOM 787 N N . GLU A 1 108 ? -17.241 -1.075 -2.127 1.00 89.50 108 GLU A N 1
ATOM 788 C CA . GLU A 1 108 ? -18.019 -2.093 -2.830 1.00 89.50 108 GLU A CA 1
ATOM 789 C C . GLU A 1 108 ? -17.745 -3.474 -2.210 1.00 89.50 108 GLU A C 1
ATOM 791 O O . GLU A 1 108 ? -16.629 -3.786 -1.777 1.00 89.50 108 GLU A O 1
ATOM 796 N N . GLU A 1 109 ? -18.787 -4.300 -2.096 1.00 85.00 109 GLU A N 1
ATOM 797 C CA . GLU A 1 109 ? -18.685 -5.579 -1.383 1.00 85.00 109 GLU A CA 1
ATOM 798 C C . GLU A 1 109 ? -17.673 -6.525 -2.048 1.00 85.00 109 GLU A C 1
ATOM 800 O O . GLU A 1 109 ? -16.929 -7.224 -1.352 1.00 85.00 109 GLU A O 1
ATOM 805 N N . ASP A 1 110 ? -17.600 -6.491 -3.379 1.00 89.31 110 ASP A N 1
ATOM 806 C CA . ASP A 1 110 ? -16.702 -7.275 -4.226 1.00 89.31 110 ASP A CA 1
ATOM 807 C C . ASP A 1 110 ? -15.311 -6.650 -4.410 1.00 89.31 110 ASP A C 1
ATOM 809 O O . ASP A 1 110 ? -14.412 -7.328 -4.914 1.00 89.31 110 ASP A O 1
ATOM 813 N N . ALA A 1 111 ? -15.084 -5.417 -3.938 1.00 90.62 111 ALA A N 1
ATOM 814 C CA . ALA A 1 111 ? -13.762 -4.803 -3.974 1.00 90.62 111 ALA A CA 1
ATOM 815 C C . ALA A 1 111 ? -12.755 -5.652 -3.183 1.00 90.62 111 ALA A C 1
ATOM 817 O O . ALA A 1 111 ? -12.931 -5.928 -1.985 1.00 90.62 111 ALA A O 1
ATOM 818 N N . LEU A 1 112 ? -11.684 -6.062 -3.861 1.00 94.75 112 LEU A N 1
ATOM 819 C CA . LEU A 1 112 ? -10.614 -6.860 -3.277 1.00 94.75 112 LEU A CA 1
ATOM 820 C C . LEU A 1 112 ? -9.670 -5.974 -2.462 1.00 94.75 112 LEU A C 1
ATOM 822 O O . LEU A 1 112 ? -9.362 -4.840 -2.827 1.00 94.75 112 LEU A O 1
ATOM 826 N N . SER A 1 113 ? -9.193 -6.511 -1.341 1.00 95.56 113 SER A N 1
ATOM 827 C CA . SER A 1 113 ? -8.129 -5.865 -0.575 1.00 95.56 113 SER A CA 1
ATOM 828 C C . SER A 1 113 ? -6.858 -5.811 -1.416 1.00 95.56 113 SER A C 1
ATOM 830 O O . SER A 1 113 ? -6.500 -6.818 -2.026 1.00 95.56 113 SER A O 1
ATOM 832 N N . CYS A 1 114 ? -6.182 -4.661 -1.426 1.00 97.62 114 CYS A N 1
ATOM 833 C CA . CYS A 1 114 ? -4.964 -4.436 -2.207 1.00 97.62 114 CYS A CA 1
ATOM 834 C C . CYS A 1 114 ? -5.126 -4.844 -3.676 1.00 97.62 114 CYS A C 1
ATOM 836 O O . CYS A 1 114 ? -4.234 -5.456 -4.252 1.00 97.62 114 CYS A O 1
ATOM 838 N N . SER A 1 115 ? -6.311 -4.590 -4.245 1.00 96.69 115 SER A N 1
ATOM 839 C CA . SER A 1 115 ? -6.682 -4.937 -5.625 1.00 96.69 115 SER A CA 1
ATOM 840 C C . SER A 1 115 ? -6.512 -6.422 -5.987 1.00 96.69 115 SER A C 1
ATOM 842 O O . SER A 1 115 ? -6.579 -6.784 -7.154 1.00 96.69 115 SER A O 1
ATOM 844 N N . GLY A 1 116 ? -6.331 -7.301 -4.994 1.00 97.12 116 GLY A N 1
ATOM 845 C CA . GLY A 1 116 ? -5.990 -8.710 -5.205 1.00 97.12 116 GLY A CA 1
ATOM 846 C C . GLY A 1 116 ? -4.509 -8.979 -5.507 1.00 97.12 116 GLY A C 1
ATOM 847 O O . GLY A 1 116 ? -4.173 -10.117 -5.824 1.00 97.12 116 GLY A O 1
ATOM 848 N N . HIS A 1 117 ? -3.646 -7.968 -5.387 1.00 97.50 117 HIS A N 1
ATOM 849 C CA . HIS A 1 117 ? -2.213 -8.000 -5.694 1.00 97.50 117 HIS A 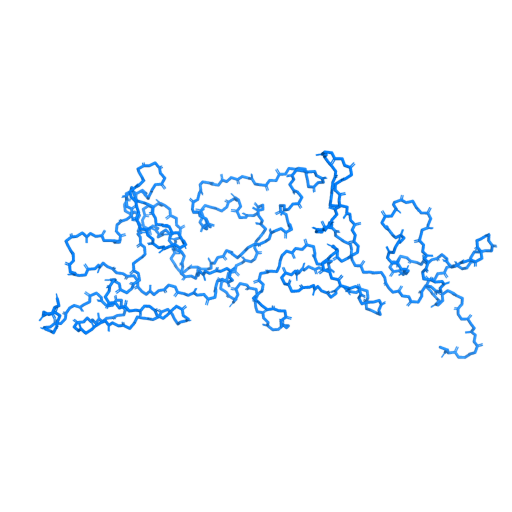CA 1
ATOM 850 C C . HIS A 1 117 ? -1.350 -7.634 -4.481 1.00 97.50 117 HIS A C 1
ATOM 852 O O . HIS A 1 117 ? -0.324 -6.962 -4.599 1.00 97.50 117 HIS A O 1
ATOM 858 N N . GLY A 1 118 ? -1.796 -8.016 -3.287 1.00 97.44 118 GLY A N 1
ATOM 859 C CA . GLY A 1 118 ? -1.034 -7.770 -2.078 1.00 97.44 118 GLY A CA 1
ATOM 860 C C . GLY A 1 118 ? -1.741 -8.184 -0.800 1.00 97.44 118 GLY A C 1
ATOM 861 O O . GLY A 1 118 ? -2.869 -8.687 -0.782 1.00 97.44 118 GLY A O 1
ATOM 862 N N . GLN A 1 119 ? -1.060 -7.917 0.305 1.00 97.56 119 GLN A N 1
ATOM 863 C CA . GLN A 1 119 ? -1.512 -8.201 1.657 1.00 97.56 119 GLN A CA 1
ATOM 864 C C . GLN A 1 119 ? -1.799 -6.892 2.392 1.00 97.56 119 GLN A C 1
ATOM 866 O O . GLN A 1 119 ? -0.984 -5.974 2.387 1.00 97.56 119 GLN A O 1
ATOM 871 N N . CYS A 1 120 ? -2.953 -6.815 3.053 1.00 97.31 120 CYS A N 1
ATOM 872 C CA . CYS A 1 120 ? -3.281 -5.696 3.933 1.00 97.31 120 CYS A CA 1
ATOM 873 C C . CYS A 1 120 ? -2.662 -5.943 5.302 1.00 97.31 120 CYS A C 1
ATOM 875 O O . CYS A 1 120 ? -3.159 -6.791 6.046 1.00 97.31 120 CYS A O 1
ATOM 877 N N . LEU A 1 121 ? -1.589 -5.225 5.603 1.00 97.44 121 LEU A N 1
ATOM 878 C CA . LEU A 1 121 ? -0.799 -5.407 6.814 1.00 97.44 121 LEU A CA 1
ATOM 879 C C . LEU A 1 121 ? -0.923 -4.196 7.721 1.00 97.44 121 LEU A C 1
ATOM 881 O O . LEU A 1 121 ? -1.146 -3.081 7.245 1.00 97.44 121 LEU A O 1
ATOM 885 N N . THR A 1 122 ? -0.752 -4.407 9.019 1.00 96.69 122 THR A N 1
ATOM 886 C CA . THR A 1 122 ? -0.678 -3.316 9.994 1.00 96.69 122 THR A CA 1
ATOM 887 C C . THR A 1 122 ? 0.689 -2.625 9.961 1.00 96.69 122 THR A C 1
ATOM 889 O O . THR A 1 122 ? 1.659 -3.159 9.414 1.00 96.69 122 THR A O 1
ATOM 892 N N . LEU A 1 123 ? 0.806 -1.438 10.565 1.00 94.81 123 LEU A N 1
ATOM 893 C CA . LEU A 1 123 ? 2.108 -0.778 10.726 1.00 94.81 123 LEU A CA 1
ATOM 894 C C . LEU A 1 123 ? 3.098 -1.639 11.518 1.00 94.81 123 LEU A C 1
ATOM 896 O O . LEU A 1 123 ? 4.285 -1.653 11.189 1.00 94.81 123 LEU A O 1
ATOM 900 N N . ALA A 1 124 ? 2.625 -2.366 12.535 1.00 94.50 124 ALA A N 1
ATOM 901 C CA . ALA A 1 124 ? 3.461 -3.277 13.313 1.00 94.50 124 ALA A CA 1
ATOM 902 C C . ALA A 1 124 ? 4.058 -4.394 12.446 1.00 94.50 124 ALA A C 1
ATOM 904 O O . ALA A 1 124 ? 5.241 -4.715 12.568 1.00 94.50 124 ALA A O 1
ATOM 905 N N . GLU A 1 125 ? 3.259 -4.964 11.543 1.00 96.25 125 GLU A N 1
ATOM 906 C CA . GLU A 1 125 ? 3.704 -6.009 10.620 1.00 96.25 125 GLU A CA 1
ATOM 907 C C . GLU A 1 125 ? 4.671 -5.450 9.570 1.00 96.25 125 GLU A C 1
ATOM 909 O O . GLU A 1 125 ? 5.753 -6.011 9.374 1.00 96.25 125 GLU A O 1
ATOM 914 N N . LEU A 1 126 ? 4.322 -4.320 8.943 1.00 96.25 126 LEU A N 1
ATOM 915 C CA . LEU A 1 126 ? 5.144 -3.653 7.926 1.00 96.25 126 LEU A CA 1
ATOM 916 C C . LEU A 1 126 ? 6.515 -3.242 8.460 1.00 96.25 126 LEU A C 1
ATOM 918 O O . LEU A 1 126 ? 7.507 -3.410 7.763 1.00 96.25 126 LEU A O 1
ATOM 922 N N . ALA A 1 127 ? 6.597 -2.781 9.709 1.00 95.12 127 ALA A N 1
ATOM 923 C CA . ALA A 1 127 ? 7.856 -2.394 10.344 1.00 95.12 127 ALA A CA 1
ATOM 924 C C . ALA A 1 127 ? 8.914 -3.513 10.339 1.00 95.12 127 ALA A C 1
ATOM 926 O O . ALA A 1 127 ? 10.112 -3.236 10.335 1.00 95.12 127 ALA A O 1
ATOM 927 N N . THR A 1 128 ? 8.487 -4.777 10.328 1.00 95.44 128 THR A N 1
ATOM 928 C CA . THR A 1 128 ? 9.393 -5.935 10.346 1.00 95.44 128 THR A CA 1
ATOM 929 C C . THR A 1 128 ? 9.833 -6.400 8.955 1.00 95.44 128 THR A C 1
ATOM 931 O O . THR A 1 128 ? 10.719 -7.250 8.850 1.00 95.44 128 THR A O 1
ATOM 934 N N . ARG A 1 129 ? 9.225 -5.864 7.889 1.00 96.06 129 ARG A N 1
ATOM 935 C CA . ARG A 1 129 ? 9.467 -6.250 6.494 1.00 96.06 129 ARG A CA 1
ATOM 936 C C . ARG A 1 129 ? 10.652 -5.471 5.931 1.00 96.06 129 ARG A C 1
ATOM 938 O O . ARG A 1 129 ? 10.610 -4.250 5.858 1.00 96.06 129 ARG A O 1
ATOM 945 N N . THR A 1 130 ? 11.684 -6.174 5.478 1.00 95.75 130 THR A N 1
ATOM 946 C CA . THR A 1 130 ? 12.825 -5.557 4.771 1.00 95.75 130 THR A CA 1
ATOM 947 C C . THR A 1 130 ? 12.576 -5.353 3.281 1.00 95.75 130 THR A C 1
ATOM 949 O O . THR A 1 130 ? 13.379 -4.730 2.598 1.00 95.75 130 THR A O 1
ATOM 952 N N . ASP A 1 131 ? 11.485 -5.923 2.784 1.00 95.69 131 ASP A N 1
ATOM 953 C CA . ASP A 1 131 ? 11.062 -5.976 1.388 1.00 95.69 131 ASP A CA 1
ATOM 954 C C . ASP A 1 131 ? 9.797 -5.138 1.126 1.00 95.69 131 ASP A C 1
ATOM 956 O O . ASP A 1 131 ? 9.261 -5.142 0.020 1.00 95.69 131 ASP A O 1
ATOM 960 N N . ALA A 1 132 ? 9.300 -4.424 2.141 1.00 94.50 132 ALA A N 1
ATOM 961 C CA . ALA A 1 132 ? 8.225 -3.450 1.998 1.00 94.50 132 ALA A CA 1
ATOM 962 C C . ALA A 1 132 ? 8.798 -2.064 1.688 1.00 94.50 132 ALA A C 1
ATOM 964 O O . ALA A 1 132 ? 9.869 -1.709 2.173 1.00 94.50 132 ALA A O 1
ATOM 965 N N . GLN A 1 133 ? 8.064 -1.265 0.914 1.00 92.88 133 GLN A N 1
ATOM 966 C CA . GLN A 1 133 ? 8.471 0.101 0.589 1.00 92.88 133 GLN A CA 1
ATOM 967 C C . GLN A 1 133 ? 8.164 1.075 1.744 1.00 92.88 133 GLN A C 1
ATOM 969 O O . GLN A 1 133 ? 7.062 1.018 2.299 1.00 92.88 133 GLN A O 1
ATOM 974 N N . PRO A 1 134 ? 9.077 2.009 2.080 1.00 91.88 134 PRO A N 1
ATOM 975 C CA . PRO A 1 134 ? 10.453 2.101 1.586 1.00 91.88 134 PRO A CA 1
ATOM 976 C C . PRO A 1 134 ? 11.339 0.983 2.158 1.00 91.88 134 PRO A C 1
ATOM 978 O O . PRO A 1 134 ? 11.214 0.633 3.335 1.00 91.88 134 PRO A O 1
ATOM 981 N N . LEU A 1 135 ? 12.270 0.473 1.343 1.00 93.31 135 LEU A N 1
ATOM 982 C CA . LEU A 1 135 ? 13.203 -0.571 1.773 1.00 93.31 135 LEU A CA 1
ATOM 983 C C . LEU A 1 135 ? 14.056 -0.085 2.942 1.00 93.31 135 LEU A C 1
ATOM 985 O O . LEU A 1 135 ? 14.832 0.864 2.833 1.00 93.31 135 LEU A O 1
ATOM 989 N N . THR A 1 136 ? 13.902 -0.748 4.081 1.00 90.25 136 THR A N 1
ATOM 990 C CA . THR A 1 136 ? 14.612 -0.421 5.315 1.00 90.25 136 THR A CA 1
ATOM 991 C C . THR A 1 136 ? 15.015 -1.698 6.046 1.00 90.25 136 THR A C 1
ATOM 993 O O . THR A 1 136 ? 14.392 -2.747 5.866 1.00 90.25 136 THR A O 1
ATOM 996 N N . PRO A 1 137 ? 16.060 -1.662 6.890 1.00 90.62 137 PRO A N 1
ATOM 997 C CA . PRO A 1 137 ? 16.320 -2.756 7.814 1.00 90.62 137 PRO A CA 1
ATOM 998 C C . PRO A 1 137 ? 15.107 -3.001 8.714 1.00 90.62 137 PRO A C 1
ATOM 1000 O O . PRO A 1 137 ? 14.468 -2.047 9.159 1.00 90.62 137 PRO A O 1
ATOM 1003 N N . ALA A 1 138 ? 14.841 -4.270 9.038 1.00 92.50 138 ALA A N 1
ATOM 1004 C CA . ALA A 1 138 ? 13.729 -4.637 9.904 1.00 92.50 138 ALA A CA 1
ATOM 1005 C C . ALA A 1 138 ? 13.793 -3.848 11.216 1.00 92.50 138 ALA A C 1
ATOM 1007 O O . ALA A 1 138 ? 14.789 -3.887 11.948 1.00 92.50 138 ALA A O 1
ATOM 1008 N N . THR A 1 139 ? 12.706 -3.152 11.513 1.00 91.75 139 THR A N 1
ATOM 1009 C CA . THR A 1 139 ? 12.496 -2.440 12.764 1.00 91.75 139 THR A CA 1
ATOM 1010 C C . THR A 1 139 ? 11.303 -3.049 13.496 1.00 91.75 139 THR A C 1
ATOM 1012 O O . THR A 1 139 ? 10.738 -4.070 13.103 1.00 91.75 139 THR A O 1
ATOM 1015 N N . SER A 1 140 ? 10.941 -2.463 14.625 1.00 91.19 140 SER A N 1
ATOM 1016 C CA . SER A 1 140 ? 9.745 -2.831 15.366 1.00 91.19 140 SER A CA 1
ATOM 1017 C C . SER A 1 140 ? 8.912 -1.588 15.585 1.00 91.19 140 SER A C 1
ATOM 1019 O O . SER A 1 140 ? 9.420 -0.592 16.106 1.00 91.19 140 SER A O 1
ATOM 1021 N N . TYR A 1 141 ? 7.632 -1.672 15.255 1.00 89.44 141 TYR A N 1
ATOM 1022 C CA . TYR A 1 141 ? 6.663 -0.673 15.654 1.00 89.44 141 TYR A CA 1
ATOM 1023 C C . TYR A 1 141 ? 5.669 -1.311 16.614 1.00 89.44 141 TYR A C 1
ATOM 1025 O O . TYR A 1 141 ? 4.811 -2.087 16.210 1.00 89.44 141 TYR A O 1
ATOM 1033 N N . GLY A 1 142 ? 5.848 -1.028 17.902 1.00 82.25 142 GLY A N 1
ATOM 1034 C CA . GLY A 1 142 ? 4.864 -1.377 18.909 1.00 82.25 142 GLY A CA 1
ATOM 1035 C C . GLY A 1 142 ? 5.284 -1.030 20.331 1.00 82.25 142 GLY A C 1
ATOM 1036 O O . GLY A 1 142 ? 6.367 -0.482 20.558 1.00 82.25 142 GLY A O 1
ATOM 1037 N N . GLY A 1 143 ? 4.419 -1.306 21.306 1.00 81.75 143 GLY A N 1
ATOM 1038 C CA . GLY A 1 143 ? 4.708 -0.994 22.706 1.00 81.75 143 GLY A CA 1
ATOM 1039 C C . GLY A 1 143 ? 3.481 -0.967 23.606 1.00 81.75 143 GLY A C 1
ATOM 1040 O O . GLY A 1 143 ? 3.003 -2.011 24.042 1.00 81.75 143 GLY A O 1
ATOM 1041 N N . TYR A 1 144 ? 3.025 0.237 23.961 1.00 75.75 144 TYR A N 1
ATOM 1042 C CA . TYR A 1 144 ? 1.836 0.438 24.787 1.00 75.75 144 TYR A CA 1
ATOM 1043 C C . TYR A 1 144 ? 0.654 0.879 23.905 1.00 75.75 144 TYR A C 1
ATOM 1045 O O . TYR A 1 144 ? 0.465 2.086 23.712 1.00 75.75 144 TYR A O 1
ATOM 1053 N N . PRO A 1 145 ? -0.188 -0.062 23.427 1.00 66.06 145 PRO A N 1
ATOM 1054 C CA . PRO A 1 145 ? -1.314 0.233 22.536 1.00 66.06 145 PRO A CA 1
ATOM 1055 C C . PRO A 1 145 ? -2.361 1.201 23.100 1.00 66.06 145 PRO A C 1
ATOM 1057 O O . PRO A 1 145 ? -3.206 1.685 22.353 1.00 66.06 145 PRO A O 1
ATOM 1060 N N . LEU A 1 146 ? -2.347 1.460 24.411 1.00 65.38 146 LEU A N 1
ATOM 1061 C CA . LEU A 1 146 ? -3.253 2.398 25.082 1.00 65.38 146 LEU A CA 1
ATOM 1062 C C . LEU A 1 146 ? -2.671 3.816 25.226 1.00 65.38 146 LEU A C 1
ATOM 1064 O O . LEU A 1 146 ? -3.338 4.682 25.790 1.00 65.38 146 LEU A O 1
ATOM 1068 N N . SER A 1 147 ? -1.427 4.055 24.793 1.00 67.19 147 SER A N 1
ATOM 1069 C CA . SER A 1 147 ? -0.771 5.357 24.964 1.00 67.19 147 SER A CA 1
ATOM 1070 C C . SER A 1 147 ? 0.123 5.775 23.796 1.00 67.19 147 SER A C 1
ATOM 1072 O O . SER A 1 147 ? -0.077 6.860 23.262 1.00 67.19 147 SER A O 1
ATOM 1074 N N . THR A 1 148 ? 1.111 4.967 23.402 1.00 71.69 148 THR A N 1
ATOM 1075 C CA . THR A 1 148 ? 2.191 5.410 22.496 1.00 71.69 148 THR A CA 1
ATOM 1076 C C . THR A 1 148 ? 2.143 4.803 21.102 1.00 71.69 148 THR A C 1
ATOM 1078 O O . THR A 1 148 ? 2.739 5.371 20.197 1.00 71.69 148 THR A O 1
ATOM 1081 N N . THR A 1 149 ? 1.485 3.657 20.937 1.00 84.88 149 THR A N 1
ATOM 1082 C CA . THR A 1 149 ? 1.437 2.901 19.671 1.00 84.88 149 THR A CA 1
ATOM 1083 C C . THR A 1 149 ? 0.013 2.434 19.392 1.00 84.88 149 THR A C 1
ATOM 1085 O O . THR A 1 149 ? -0.264 1.274 19.111 1.00 84.88 149 THR A O 1
ATOM 1088 N N . TRP A 1 150 ? -0.947 3.336 19.584 1.00 85.69 150 TRP A N 1
ATOM 1089 C CA . TRP A 1 150 ? -2.367 3.013 19.458 1.00 85.69 150 TRP A CA 1
ATOM 1090 C C . TRP A 1 150 ? -2.747 2.588 18.035 1.00 85.69 150 TRP A C 1
ATOM 1092 O O . TRP A 1 150 ? -3.638 1.752 17.874 1.00 85.69 150 TRP A O 1
ATOM 1102 N N . ASP A 1 151 ? -2.032 3.137 17.057 1.00 91.81 151 ASP A N 1
ATOM 1103 C CA . ASP A 1 151 ? -2.166 2.996 15.615 1.00 91.81 151 ASP A CA 1
ATOM 1104 C C . ASP A 1 151 ? -1.426 1.787 15.035 1.00 91.81 151 ASP A C 1
ATOM 1106 O O . ASP A 1 151 ? -1.620 1.488 13.857 1.00 91.81 151 ASP A O 1
ATOM 1110 N N . GLU A 1 152 ? -0.651 1.064 15.853 1.00 93.19 152 GLU A N 1
ATOM 1111 C CA . GLU A 1 152 ? 0.165 -0.084 15.426 1.00 93.19 152 GLU A CA 1
ATOM 1112 C C . GLU A 1 152 ? -0.648 -1.150 14.679 1.00 93.19 152 GLU A C 1
ATOM 1114 O O . GLU A 1 152 ? -0.162 -1.678 13.681 1.00 93.19 152 GLU A O 1
ATOM 1119 N N . ASP A 1 153 ? -1.902 -1.361 15.100 1.00 92.12 153 ASP A N 1
ATOM 1120 C CA . ASP A 1 153 ? -2.871 -2.288 14.498 1.00 92.12 153 ASP A CA 1
ATOM 1121 C C . ASP A 1 153 ? -4.042 -1.587 13.780 1.00 92.12 153 ASP A C 1
ATOM 1123 O O . ASP A 1 153 ? -4.828 -2.234 13.083 1.00 92.12 153 ASP A O 1
ATOM 1127 N N . MET A 1 154 ? -4.192 -0.266 13.944 1.00 94.38 154 MET A N 1
ATOM 1128 C CA . MET A 1 154 ? -5.294 0.489 13.327 1.00 94.38 154 MET A CA 1
ATOM 1129 C C . MET A 1 154 ? -4.925 0.997 11.937 1.00 94.38 154 MET A C 1
ATOM 1131 O O . MET A 1 154 ? -5.753 1.002 11.023 1.00 94.38 154 MET A O 1
ATOM 1135 N N . ILE A 1 155 ? -3.689 1.457 11.755 1.00 95.31 155 ILE A N 1
ATOM 1136 C CA . ILE A 1 155 ? -3.214 1.885 10.447 1.00 95.31 155 ILE A CA 1
ATOM 1137 C C . ILE A 1 155 ? -2.734 0.649 9.701 1.00 95.31 155 ILE A C 1
ATOM 1139 O O . ILE A 1 155 ? -1.868 -0.093 10.163 1.00 95.31 155 ILE A O 1
ATOM 1143 N N . THR A 1 156 ? -3.322 0.445 8.531 1.00 96.81 156 THR A N 1
ATOM 1144 C CA . THR A 1 156 ? -2.962 -0.624 7.613 1.00 96.81 156 THR A CA 1
ATOM 1145 C C . THR A 1 156 ? -2.550 -0.030 6.276 1.00 96.81 156 THR A C 1
ATOM 1147 O O . THR A 1 156 ? -3.014 1.049 5.891 1.00 96.81 156 THR A O 1
ATOM 1150 N N . ALA A 1 157 ? -1.677 -0.736 5.571 1.00 95.69 157 ALA A N 1
ATOM 1151 C CA . ALA A 1 157 ? -1.308 -0.426 4.200 1.00 95.69 157 ALA A CA 1
ATOM 1152 C C . ALA A 1 157 ? -1.082 -1.718 3.412 1.00 95.69 157 ALA A C 1
ATOM 1154 O O . ALA A 1 157 ? -0.924 -2.804 3.977 1.00 95.69 157 ALA A O 1
ATOM 1155 N N . CYS A 1 158 ? -1.102 -1.593 2.090 1.00 97.69 158 CYS A N 1
ATOM 1156 C CA . CYS A 1 158 ? -0.865 -2.718 1.210 1.00 97.69 158 CYS A CA 1
ATOM 1157 C C . CYS A 1 158 ? 0.630 -2.984 1.042 1.00 97.69 158 CYS A C 1
ATOM 1159 O O . CYS A 1 158 ? 1.382 -2.116 0.608 1.00 97.69 158 CYS A O 1
ATOM 1161 N N . TYR A 1 159 ? 1.039 -4.208 1.356 1.00 97.81 159 TYR A N 1
ATOM 1162 C CA . TYR A 1 159 ? 2.289 -4.788 0.888 1.00 97.81 159 TYR A CA 1
ATOM 1163 C C . TYR A 1 159 ? 2.013 -5.498 -0.434 1.00 97.81 159 TYR A C 1
ATOM 1165 O O . TYR A 1 159 ? 1.229 -6.449 -0.460 1.00 97.81 159 TYR A O 1
ATOM 1173 N N . CYS A 1 160 ? 2.606 -5.008 -1.517 1.00 98.06 160 CYS A N 1
ATOM 1174 C CA . CYS A 1 160 ? 2.293 -5.471 -2.861 1.00 98.06 160 CYS A CA 1
ATOM 1175 C C . CYS A 1 160 ? 3.069 -6.726 -3.248 1.00 98.06 160 CYS A C 1
ATOM 1177 O O . CYS A 1 160 ? 4.243 -6.880 -2.914 1.00 98.06 160 CYS A O 1
ATOM 1179 N N . ASP A 1 161 ? 2.393 -7.609 -3.976 1.00 98.00 161 ASP A N 1
ATOM 1180 C CA . ASP A 1 161 ? 2.979 -8.840 -4.484 1.00 98.00 161 ASP A CA 1
ATOM 1181 C C . ASP A 1 161 ? 4.014 -8.539 -5.581 1.00 98.00 161 ASP A C 1
ATOM 1183 O O . ASP A 1 161 ? 3.946 -7.532 -6.294 1.00 98.00 161 ASP A O 1
ATOM 1187 N N . SER A 1 162 ? 4.984 -9.440 -5.725 1.00 97.69 162 SER A N 1
ATOM 1188 C CA . SER A 1 162 ? 6.008 -9.366 -6.762 1.00 97.69 162 SER A CA 1
ATOM 1189 C C . SER A 1 162 ? 6.472 -10.756 -7.173 1.00 97.69 162 SER A C 1
ATOM 1191 O O . SER A 1 162 ? 6.713 -11.613 -6.320 1.00 97.69 162 SER A O 1
ATOM 1193 N N . VAL A 1 163 ? 6.626 -10.991 -8.479 1.00 96.88 163 VAL A N 1
ATOM 1194 C CA . VAL A 1 163 ? 7.240 -12.232 -8.989 1.00 96.88 163 VAL A CA 1
ATOM 1195 C C . VAL A 1 163 ? 8.765 -12.260 -8.856 1.00 96.88 163 VAL A C 1
ATOM 1197 O O . VAL A 1 163 ? 9.356 -13.339 -8.915 1.00 96.88 163 VAL A O 1
ATOM 1200 N N . TRP A 1 164 ? 9.410 -11.107 -8.676 1.00 97.06 164 TRP A N 1
ATOM 1201 C CA . TRP A 1 164 ? 10.841 -11.007 -8.381 1.00 97.06 164 TRP A CA 1
ATOM 1202 C C . TRP A 1 164 ? 11.078 -10.655 -6.913 1.00 97.06 164 TRP A C 1
ATOM 1204 O O . TRP A 1 164 ? 10.233 -10.056 -6.246 1.00 97.06 164 TRP A O 1
ATOM 1214 N N . THR A 1 165 ? 12.249 -11.033 -6.409 1.00 97.69 165 THR A N 1
ATOM 1215 C CA . THR A 1 165 ? 12.669 -10.745 -5.036 1.00 97.69 165 THR A CA 1
ATOM 1216 C C . THR A 1 165 ? 12.942 -9.257 -4.863 1.00 97.69 165 THR A C 1
ATOM 1218 O O . THR A 1 165 ? 13.775 -8.696 -5.577 1.00 97.69 165 THR A O 1
ATOM 1221 N N . VAL A 1 166 ? 12.246 -8.637 -3.911 1.00 98.00 166 VAL A N 1
ATOM 1222 C CA . VAL A 1 166 ? 12.366 -7.209 -3.607 1.00 98.00 166 VAL A CA 1
ATOM 1223 C C . VAL A 1 166 ? 13.352 -7.006 -2.459 1.00 98.00 166 VAL A C 1
ATOM 1225 O O . VAL A 1 166 ? 13.233 -7.668 -1.428 1.00 98.00 166 VAL A O 1
ATOM 1228 N N . GLY A 1 167 ? 14.316 -6.102 -2.625 1.00 97.12 167 GLY A N 1
ATOM 1229 C CA . GLY A 1 167 ? 15.323 -5.828 -1.601 1.00 97.12 167 GLY A CA 1
ATOM 1230 C C . GLY A 1 167 ? 16.572 -5.115 -2.120 1.00 97.12 167 GLY A C 1
ATOM 1231 O O . GLY A 1 167 ? 16.627 -4.659 -3.262 1.00 97.12 167 GLY A O 1
ATOM 1232 N N . LEU A 1 168 ? 17.578 -5.010 -1.247 1.00 96.38 168 LEU A N 1
ATOM 1233 C CA . LEU A 1 168 ? 18.841 -4.290 -1.481 1.00 96.38 168 LEU A CA 1
ATOM 1234 C C . LEU A 1 168 ? 20.040 -5.227 -1.714 1.00 96.38 168 LEU A C 1
ATOM 1236 O O . LEU A 1 168 ? 21.176 -4.767 -1.830 1.00 96.38 168 LEU A O 1
ATOM 1240 N N . SER A 1 169 ? 19.835 -6.542 -1.750 1.00 96.88 169 SER A N 1
ATOM 1241 C CA . SER A 1 169 ? 20.907 -7.523 -1.943 1.00 96.88 169 SER A CA 1
ATOM 1242 C C . SER A 1 169 ? 21.205 -7.759 -3.425 1.00 96.88 169 SER A C 1
ATOM 1244 O O . SER A 1 169 ? 20.466 -7.348 -4.320 1.00 96.88 169 SER A O 1
ATOM 1246 N N . SER A 1 170 ? 22.307 -8.464 -3.688 1.00 97.88 170 SER A N 1
ATOM 1247 C CA . SER A 1 170 ? 22.683 -8.891 -5.038 1.00 97.88 170 SER A CA 1
ATOM 1248 C C . SER A 1 170 ? 21.581 -9.743 -5.681 1.00 97.88 170 SER A C 1
ATOM 1250 O O . SER A 1 170 ? 21.151 -10.736 -5.092 1.00 97.88 170 SER A O 1
ATOM 1252 N N . GLY A 1 171 ? 21.142 -9.367 -6.882 1.00 97.38 171 GLY A N 1
ATOM 1253 C CA . GLY A 1 171 ? 20.071 -10.032 -7.630 1.00 97.38 171 GLY A CA 1
ATOM 1254 C C . GLY A 1 171 ? 18.645 -9.674 -7.196 1.00 97.38 171 GLY A C 1
ATOM 1255 O O . GLY A 1 171 ? 17.702 -10.173 -7.805 1.00 97.38 171 GLY A O 1
ATOM 1256 N N . GLU A 1 172 ? 18.470 -8.830 -6.176 1.00 98.12 172 GLU A N 1
ATOM 1257 C CA . GLU A 1 172 ? 17.164 -8.285 -5.785 1.00 98.12 172 GLU A CA 1
ATOM 1258 C C . GLU A 1 172 ? 16.876 -6.983 -6.538 1.00 98.12 172 GLU A C 1
ATOM 1260 O O . GLU A 1 172 ? 17.802 -6.285 -6.952 1.00 98.12 172 GLU A O 1
ATOM 1265 N N . THR A 1 173 ? 15.596 -6.652 -6.704 1.00 97.94 173 THR A N 1
ATOM 1266 C CA . THR A 1 173 ? 15.146 -5.399 -7.324 1.00 97.94 173 THR A CA 1
ATOM 1267 C C . THR A 1 173 ? 14.568 -4.470 -6.264 1.00 97.94 173 THR A C 1
ATOM 1269 O O . THR A 1 173 ? 13.859 -4.924 -5.368 1.00 97.94 173 THR A O 1
ATOM 1272 N N . GLN A 1 174 ? 14.842 -3.168 -6.348 1.00 97.44 174 GLN A N 1
ATOM 1273 C CA . GLN A 1 174 ? 14.402 -2.242 -5.298 1.00 97.44 174 GLN A CA 1
ATOM 1274 C C . GLN A 1 174 ? 12.899 -1.934 -5.309 1.00 97.44 174 GLN A C 1
ATOM 1276 O O . GLN A 1 174 ? 12.365 -1.535 -4.279 1.00 97.44 174 GLN A O 1
ATOM 1281 N N . LEU A 1 175 ? 12.207 -2.150 -6.431 1.00 97.12 175 LEU A N 1
ATOM 1282 C CA . LEU A 1 175 ? 10.757 -1.965 -6.570 1.00 97.12 175 LEU A CA 1
ATOM 1283 C C . LEU A 1 175 ? 10.035 -3.313 -6.700 1.00 97.12 175 LEU A C 1
ATOM 1285 O O . LEU A 1 175 ? 10.591 -4.269 -7.238 1.00 97.12 175 LEU A O 1
ATOM 1289 N N . SER A 1 176 ? 8.796 -3.397 -6.211 1.00 97.06 176 SER A N 1
ATOM 1290 C CA . SER A 1 176 ? 7.902 -4.551 -6.397 1.00 97.06 176 SER A CA 1
ATOM 1291 C C . SER A 1 176 ? 7.207 -4.513 -7.759 1.00 97.06 176 SER A C 1
ATOM 1293 O O . SER A 1 176 ? 7.119 -3.462 -8.378 1.00 97.06 176 SER A O 1
ATOM 1295 N N . GLU A 1 177 ? 6.675 -5.642 -8.227 1.00 97.31 177 GLU A N 1
ATOM 1296 C CA . GLU A 1 177 ? 5.894 -5.695 -9.473 1.00 97.31 177 GLU A CA 1
ATOM 1297 C C . GLU A 1 177 ? 4.623 -4.851 -9.412 1.00 97.31 177 GLU A C 1
ATOM 1299 O O . GLU A 1 177 ? 4.373 -4.037 -10.304 1.00 97.31 177 GLU A O 1
ATOM 1304 N N . TYR A 1 178 ? 3.817 -5.048 -8.370 1.00 97.88 178 TYR A N 1
ATOM 1305 C CA . TYR A 1 178 ? 2.642 -4.227 -8.131 1.00 97.88 178 TYR A CA 1
ATOM 1306 C C . TYR A 1 178 ? 2.987 -3.061 -7.213 1.00 97.88 178 TYR A C 1
ATOM 1308 O O . TYR A 1 178 ? 3.836 -3.172 -6.326 1.00 97.88 178 TYR A O 1
ATOM 1316 N N . PHE A 1 179 ? 2.324 -1.933 -7.432 1.00 96.50 179 PHE A N 1
ATOM 1317 C CA . PHE A 1 179 ? 2.536 -0.706 -6.678 1.00 96.50 179 PHE A CA 1
ATOM 1318 C C . PHE A 1 179 ? 1.278 0.173 -6.690 1.00 96.50 179 PHE A C 1
ATOM 1320 O O . PHE A 1 179 ? 0.247 -0.172 -7.272 1.00 96.50 179 PHE A O 1
ATOM 1327 N N . GLY A 1 180 ? 1.362 1.321 -6.021 1.00 95.00 180 GLY A N 1
ATOM 1328 C CA . GLY A 1 180 ? 0.212 2.169 -5.718 1.00 95.00 180 GLY A CA 1
ATOM 1329 C C . GLY A 1 180 ? -0.315 1.910 -4.310 1.00 95.00 180 GLY A C 1
ATOM 1330 O O . GLY A 1 180 ? 0.109 0.983 -3.620 1.00 95.00 180 GLY A O 1
ATOM 1331 N N . THR A 1 181 ? -1.226 2.763 -3.848 1.00 94.00 181 THR A N 1
ATOM 1332 C CA . THR A 1 181 ? -1.739 2.698 -2.468 1.00 94.00 181 THR A CA 1
ATOM 1333 C C . THR A 1 181 ? -2.492 1.397 -2.193 1.00 94.00 181 THR A C 1
ATOM 1335 O O . THR A 1 181 ? -2.505 0.916 -1.060 1.00 94.00 181 THR A O 1
ATOM 1338 N N . TYR A 1 182 ? -3.094 0.818 -3.231 1.00 96.25 182 TYR A N 1
ATOM 1339 C CA . TYR A 1 182 ? -3.886 -0.400 -3.176 1.00 96.25 182 TYR A CA 1
ATOM 1340 C C . TYR A 1 182 ? -3.322 -1.485 -4.099 1.00 96.25 182 TYR A C 1
ATOM 1342 O O . TYR A 1 182 ? -4.082 -2.365 -4.492 1.00 96.25 182 TYR A O 1
ATOM 1350 N N . CYS A 1 183 ? -2.033 -1.434 -4.460 1.00 97.38 183 CYS A N 1
ATOM 1351 C CA . CYS A 1 183 ? -1.407 -2.357 -5.422 1.00 97.38 183 CYS A CA 1
ATOM 1352 C C . CYS A 1 183 ? -2.175 -2.457 -6.753 1.00 97.38 183 CYS A C 1
ATOM 1354 O O . CYS A 1 183 ? -2.258 -3.517 -7.369 1.00 97.38 183 CYS A O 1
ATOM 1356 N N . GLU A 1 184 ? -2.809 -1.357 -7.158 1.00 96.50 184 GLU A N 1
ATOM 1357 C CA . GLU A 1 184 ? -3.687 -1.280 -8.325 1.00 96.50 184 GLU A CA 1
ATOM 1358 C C . GLU A 1 184 ? -2.931 -1.058 -9.639 1.00 96.50 184 GLU A C 1
ATOM 1360 O O . GLU A 1 184 ? -3.524 -1.124 -10.714 1.00 96.50 184 GLU A O 1
ATOM 1365 N N . LYS A 1 185 ? -1.630 -0.773 -9.553 1.00 97.19 185 LYS A N 1
ATOM 1366 C CA . LYS A 1 185 ? -0.751 -0.543 -10.696 1.00 97.19 185 LYS A CA 1
ATOM 1367 C C . LYS A 1 185 ? 0.301 -1.630 -10.781 1.00 97.19 185 LYS A C 1
ATOM 1369 O O . LYS A 1 185 ? 0.689 -2.208 -9.768 1.00 97.19 185 LYS A O 1
ATOM 1374 N N . ARG A 1 186 ? 0.800 -1.861 -11.990 1.00 97.62 186 ARG A N 1
ATOM 1375 C CA . ARG A 1 186 ? 1.815 -2.865 -12.287 1.00 97.62 186 ARG A CA 1
ATOM 1376 C C . ARG A 1 186 ? 2.949 -2.250 -13.089 1.00 97.62 186 ARG A C 1
ATOM 1378 O O . ARG A 1 186 ? 2.704 -1.651 -14.134 1.00 97.62 186 ARG A O 1
ATOM 1385 N N . HIS A 1 187 ? 4.175 -2.401 -12.605 1.00 97.38 187 HIS A N 1
ATOM 1386 C CA . HIS A 1 187 ? 5.367 -2.011 -13.344 1.00 97.38 187 HIS A CA 1
ATOM 1387 C C . HIS A 1 187 ? 5.480 -2.791 -14.658 1.00 97.38 187 HIS A C 1
ATOM 1389 O O . HIS A 1 187 ? 5.047 -3.941 -14.776 1.00 97.38 187 HIS A O 1
ATOM 1395 N N . CYS A 1 188 ? 6.068 -2.150 -15.658 1.00 97.94 188 CYS A N 1
ATOM 1396 C CA . CYS A 1 188 ? 6.297 -2.749 -16.961 1.00 97.94 188 CYS A CA 1
ATOM 1397 C C . CYS A 1 188 ? 7.594 -3.566 -16.982 1.00 97.94 188 CYS A C 1
ATOM 1399 O O . CYS A 1 188 ? 8.419 -3.451 -16.076 1.00 97.94 188 CYS A O 1
ATOM 1401 N N . PRO A 1 189 ? 7.826 -4.381 -18.028 1.00 97.81 189 PRO A N 1
ATOM 1402 C CA . PRO A 1 189 ? 9.109 -5.035 -18.227 1.00 97.81 189 PRO A CA 1
ATOM 1403 C C . PRO A 1 189 ? 10.277 -4.043 -18.146 1.00 97.81 189 PRO A C 1
ATOM 1405 O O . PRO A 1 189 ? 10.306 -3.038 -18.863 1.00 97.81 189 PRO A O 1
ATOM 1408 N N . SER A 1 190 ? 11.228 -4.350 -17.263 1.00 97.44 190 SER A N 1
ATOM 1409 C CA . SER A 1 190 ? 12.439 -3.555 -17.065 1.00 97.44 190 SER A CA 1
ATOM 1410 C C . SER A 1 190 ? 13.462 -3.812 -18.172 1.00 97.44 190 SER A C 1
ATOM 1412 O O . SER A 1 190 ? 13.490 -4.893 -18.775 1.00 97.44 190 SER A O 1
ATOM 1414 N N . GLY A 1 191 ? 14.336 -2.846 -18.434 1.00 96.94 191 GLY A N 1
ATOM 1415 C CA . GLY A 1 191 ? 15.512 -3.044 -19.275 1.00 96.94 191 GLY A CA 1
ATOM 1416 C C . GLY A 1 191 ? 16.455 -1.850 -19.261 1.00 96.94 191 GLY A C 1
ATOM 1417 O O . GLY A 1 191 ? 16.082 -0.765 -18.826 1.00 96.94 191 GLY A O 1
ATOM 1418 N N . ASN A 1 192 ? 17.683 -2.065 -19.735 1.00 96.75 192 ASN A N 1
ATOM 1419 C CA . ASN A 1 192 ? 18.648 -0.983 -19.871 1.00 96.75 192 ASN A CA 1
ATOM 1420 C C . ASN A 1 192 ? 18.295 -0.080 -21.045 1.00 96.75 192 ASN A C 1
ATOM 1422 O O . ASN A 1 192 ? 17.886 -0.586 -22.097 1.00 96.75 192 ASN A O 1
ATOM 1426 N N . ASP A 1 193 ? 18.510 1.225 -20.905 1.00 95.88 193 ASP A N 1
ATOM 1427 C CA . ASP A 1 193 ? 18.316 2.140 -22.015 1.00 95.88 193 ASP A CA 1
ATOM 1428 C C . ASP A 1 193 ? 19.356 1.850 -23.112 1.00 95.88 193 ASP A C 1
ATOM 1430 O O . ASP A 1 193 ? 20.560 1.956 -22.895 1.00 95.88 193 ASP A O 1
ATOM 1434 N N . PRO A 1 194 ? 18.942 1.474 -24.333 1.00 94.56 194 PRO A N 1
ATOM 1435 C CA . PRO A 1 194 ? 19.901 1.082 -25.356 1.00 94.56 194 PRO A CA 1
ATOM 1436 C C . PRO A 1 194 ? 20.643 2.281 -25.984 1.00 94.56 194 PRO A C 1
ATOM 1438 O O . PRO A 1 194 ? 21.489 2.080 -26.855 1.00 94.56 194 PRO A O 1
ATOM 1441 N N . MET A 1 195 ? 20.301 3.527 -25.632 1.00 93.31 195 MET A N 1
ATOM 1442 C CA . MET A 1 195 ? 20.963 4.733 -26.161 1.00 93.31 195 MET A CA 1
ATOM 1443 C C . MET A 1 195 ? 22.019 5.320 -25.225 1.00 93.31 195 MET A C 1
ATOM 1445 O O . MET A 1 195 ? 22.646 6.319 -25.588 1.00 93.31 195 MET A O 1
ATOM 1449 N N . THR A 1 196 ? 22.176 4.772 -24.027 1.00 92.88 196 THR A N 1
ATOM 1450 C CA . THR A 1 196 ? 23.165 5.218 -23.049 1.00 92.88 196 THR A CA 1
ATOM 1451 C C . THR A 1 196 ? 24.276 4.176 -22.936 1.00 92.88 196 THR A C 1
ATOM 1453 O O . THR A 1 196 ? 24.092 2.996 -23.233 1.00 92.88 196 THR A 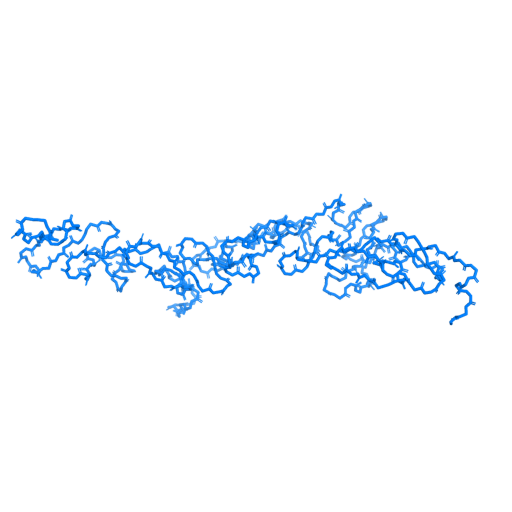O 1
ATOM 1456 N N . ASP A 1 197 ? 25.468 4.638 -22.560 1.00 93.25 197 ASP A N 1
ATOM 1457 C CA . ASP A 1 197 ? 26.587 3.750 -22.221 1.00 93.25 197 ASP A CA 1
ATOM 1458 C C . ASP A 1 197 ? 26.521 3.296 -20.748 1.00 93.25 197 ASP A C 1
ATOM 1460 O O . ASP A 1 197 ? 27.261 2.399 -20.343 1.00 93.25 197 ASP A O 1
ATOM 1464 N N . GLU A 1 198 ? 25.661 3.939 -19.952 1.00 93.88 198 GLU A N 1
ATOM 1465 C CA . GLU A 1 198 ? 25.416 3.618 -18.548 1.00 93.88 198 GLU A CA 1
ATOM 1466 C C . GLU A 1 198 ? 24.429 2.449 -18.432 1.00 93.88 198 GLU A C 1
ATOM 1468 O O . GLU A 1 198 ? 23.583 2.240 -19.302 1.00 93.88 198 GLU A O 1
ATOM 1473 N N . ASP A 1 199 ? 24.545 1.685 -17.345 1.00 95.50 199 ASP A N 1
ATOM 1474 C CA . ASP A 1 199 ? 23.548 0.679 -16.985 1.00 95.50 199 ASP A CA 1
ATOM 1475 C C . ASP A 1 199 ? 22.564 1.282 -15.970 1.00 95.50 199 ASP A C 1
ATOM 1477 O O . ASP A 1 199 ? 22.866 1.387 -14.777 1.00 95.50 199 ASP A O 1
ATOM 1481 N N . GLU A 1 200 ? 21.390 1.724 -16.424 1.00 95.88 200 GLU A N 1
ATOM 1482 C CA . GLU A 1 200 ? 20.340 2.250 -15.544 1.00 95.88 200 GLU A CA 1
ATOM 1483 C C . GLU A 1 200 ? 19.675 1.162 -14.696 1.00 95.88 200 GLU A C 1
ATOM 1485 O O . GLU A 1 200 ? 18.962 1.486 -13.745 1.00 95.88 200 GLU A O 1
ATOM 1490 N N . THR A 1 201 ? 19.898 -0.118 -15.010 1.00 97.06 201 THR A N 1
ATOM 1491 C CA . THR A 1 201 ? 19.404 -1.234 -14.193 1.00 97.06 201 THR A CA 1
ATOM 1492 C C . THR A 1 201 ? 20.354 -1.595 -13.054 1.00 97.06 201 THR A C 1
ATOM 1494 O O . THR A 1 201 ? 19.951 -2.321 -12.148 1.00 97.06 201 THR A O 1
ATOM 1497 N N . ASP A 1 202 ? 21.577 -1.060 -13.037 1.00 97.44 202 ASP A N 1
ATOM 1498 C CA . ASP A 1 202 ? 22.518 -1.242 -11.931 1.00 97.44 202 ASP A CA 1
ATOM 1499 C C . ASP A 1 202 ? 22.193 -0.298 -10.762 1.00 97.44 202 ASP A C 1
ATOM 1501 O O . ASP A 1 202 ? 22.347 0.926 -10.866 1.00 97.44 202 ASP A O 1
ATOM 1505 N N . CYS A 1 203 ? 21.781 -0.885 -9.635 1.00 97.12 203 CYS A N 1
ATOM 1506 C CA . CYS A 1 203 ? 21.476 -0.189 -8.383 1.00 97.12 203 CYS A CA 1
ATOM 1507 C C . CYS A 1 203 ? 22.559 -0.357 -7.307 1.00 97.12 203 CYS A C 1
ATOM 1509 O O . CYS A 1 203 ? 22.307 -0.082 -6.129 1.00 97.12 203 CYS A O 1
ATOM 1511 N N . GLU A 1 204 ? 23.769 -0.796 -7.659 1.00 97.44 204 GLU A N 1
ATOM 1512 C CA . GLU A 1 204 ? 24.884 -0.798 -6.713 1.00 97.44 204 GLU A CA 1
ATOM 1513 C C . GLU A 1 204 ? 25.179 0.629 -6.209 1.00 97.44 204 GLU A C 1
ATOM 1515 O O . GLU A 1 204 ? 25.436 1.545 -6.988 1.00 97.44 204 GLU A O 1
ATOM 1520 N N . ASN A 1 205 ? 25.171 0.819 -4.883 1.00 96.69 205 ASN A N 1
ATOM 1521 C CA . ASN A 1 205 ? 25.315 2.117 -4.209 1.00 96.69 205 ASN A CA 1
ATOM 1522 C C . ASN A 1 205 ? 24.297 3.180 -4.661 1.00 96.69 205 ASN A C 1
ATOM 1524 O O . ASN A 1 205 ? 24.552 4.377 -4.510 1.00 96.69 205 ASN A O 1
ATOM 1528 N N . LYS A 1 206 ? 23.146 2.762 -5.198 1.00 96.50 206 LYS A N 1
ATOM 1529 C CA . LYS A 1 206 ? 22.037 3.644 -5.571 1.00 96.50 206 LYS A CA 1
ATOM 1530 C C . LYS A 1 206 ? 20.772 3.252 -4.826 1.00 96.50 206 LYS A C 1
ATOM 1532 O O . LYS A 1 206 ? 20.590 2.088 -4.463 1.00 96.50 206 LYS A O 1
ATOM 1537 N N . ILE A 1 207 ? 19.899 4.224 -4.616 1.00 95.06 207 ILE A N 1
ATOM 1538 C CA . ILE A 1 207 ? 18.538 4.016 -4.136 1.00 95.06 207 ILE A CA 1
ATOM 1539 C C . ILE A 1 207 ? 17.558 4.492 -5.208 1.00 95.06 207 ILE A C 1
ATOM 1541 O O . ILE A 1 207 ? 17.729 5.575 -5.778 1.00 95.06 207 ILE A O 1
ATOM 1545 N N . GLN A 1 208 ? 16.547 3.679 -5.485 1.00 95.75 208 GLN A N 1
ATOM 1546 C CA . GLN A 1 208 ? 15.432 4.032 -6.346 1.00 95.75 208 GLN A CA 1
ATOM 1547 C C . GLN A 1 208 ? 14.238 4.444 -5.486 1.00 95.75 208 GLN A C 1
ATOM 1549 O O . GLN A 1 208 ? 13.733 3.666 -4.677 1.00 95.75 208 GLN A O 1
ATOM 1554 N N . ASP A 1 209 ? 13.791 5.685 -5.651 1.00 92.50 209 ASP A N 1
ATOM 1555 C CA . ASP A 1 209 ? 12.653 6.218 -4.917 1.00 92.50 209 ASP A CA 1
ATOM 1556 C C . ASP A 1 209 ? 11.358 5.535 -5.377 1.00 92.50 209 ASP A C 1
ATOM 1558 O O . ASP A 1 209 ? 11.001 5.554 -6.553 1.00 92.50 209 ASP A O 1
ATOM 1562 N N . PHE A 1 210 ? 10.628 4.932 -4.442 1.00 89.31 210 PHE A N 1
ATOM 1563 C CA . PHE A 1 210 ? 9.411 4.181 -4.758 1.00 89.31 210 PHE A CA 1
ATOM 1564 C C . PHE A 1 210 ? 8.216 5.064 -5.164 1.00 89.31 210 PHE A C 1
ATOM 1566 O O . PHE A 1 210 ? 7.203 4.542 -5.633 1.00 89.31 210 PHE A O 1
ATOM 1573 N N . ILE A 1 211 ? 8.290 6.384 -4.954 1.00 87.88 211 ILE A N 1
ATOM 1574 C CA . ILE A 1 211 ? 7.230 7.344 -5.291 1.00 87.88 211 ILE A CA 1
ATOM 1575 C C . ILE A 1 211 ? 7.481 7.936 -6.678 1.00 87.88 211 ILE A C 1
ATOM 1577 O O . ILE A 1 211 ? 6.563 7.996 -7.496 1.00 87.88 211 ILE A O 1
ATOM 1581 N N . THR A 1 212 ? 8.697 8.419 -6.930 1.00 89.94 212 THR A N 1
ATOM 1582 C CA . THR A 1 212 ? 9.062 9.124 -8.167 1.00 89.94 212 THR A CA 1
ATOM 1583 C C . THR A 1 212 ? 9.694 8.207 -9.208 1.00 89.94 212 THR A C 1
ATOM 1585 O O . THR A 1 212 ? 9.705 8.558 -10.386 1.00 89.94 212 THR A O 1
ATOM 1588 N N . GLY A 1 213 ? 10.216 7.049 -8.798 1.00 89.94 213 GLY A N 1
ATOM 1589 C CA . GLY A 1 213 ? 11.039 6.174 -9.631 1.00 89.94 213 GLY A CA 1
ATOM 1590 C C . GLY A 1 213 ? 12.452 6.713 -9.872 1.00 89.94 213 GLY A C 1
ATOM 1591 O O . GLY A 1 213 ? 13.219 6.075 -10.595 1.00 89.94 213 GLY A O 1
ATOM 1592 N N . GLU A 1 214 ? 12.805 7.871 -9.298 1.00 92.44 214 GLU A N 1
ATOM 1593 C CA . GLU A 1 214 ? 14.116 8.496 -9.476 1.00 92.44 214 GLU A CA 1
ATOM 1594 C C . GLU A 1 214 ? 15.208 7.656 -8.812 1.00 92.44 214 GLU A C 1
ATOM 1596 O O . GLU A 1 214 ? 15.086 7.234 -7.664 1.00 92.44 214 GLU A O 1
ATOM 1601 N N . ILE A 1 215 ? 16.297 7.436 -9.544 1.00 94.88 215 ILE A N 1
ATOM 1602 C CA . ILE A 1 215 ? 17.473 6.716 -9.061 1.00 94.88 215 ILE A CA 1
ATOM 1603 C C . ILE A 1 215 ? 18.511 7.752 -8.626 1.00 94.88 215 ILE A C 1
ATOM 1605 O O . ILE A 1 215 ? 18.845 8.661 -9.388 1.00 94.88 215 ILE A O 1
ATOM 1609 N N . SER A 1 216 ? 19.026 7.618 -7.405 1.00 94.00 216 SER A N 1
ATOM 1610 C CA . SER A 1 216 ? 20.041 8.518 -6.849 1.00 94.00 216 SER A CA 1
ATOM 1611 C C . SER A 1 216 ? 21.160 7.752 -6.152 1.00 94.00 216 SER A C 1
ATOM 1613 O O . SER A 1 216 ? 20.925 6.700 -5.560 1.00 94.00 216 SER A O 1
ATOM 1615 N N . ASP A 1 217 ? 22.380 8.282 -6.219 1.00 95.19 217 ASP A N 1
ATOM 1616 C CA . ASP A 1 217 ? 23.532 7.694 -5.537 1.00 95.19 217 ASP A CA 1
ATOM 1617 C C . ASP A 1 217 ? 23.365 7.803 -4.009 1.00 95.19 217 ASP A C 1
ATOM 1619 O O . ASP A 1 217 ? 23.250 8.901 -3.458 1.00 95.19 217 ASP A O 1
ATOM 1623 N N . ASP A 1 218 ? 23.422 6.670 -3.311 1.00 91.00 218 ASP A N 1
ATOM 1624 C CA . ASP A 1 218 ? 23.457 6.584 -1.851 1.00 91.00 218 ASP A CA 1
ATOM 1625 C C . ASP A 1 218 ? 24.356 5.412 -1.429 1.00 91.00 218 ASP A C 1
ATOM 1627 O O . ASP A 1 218 ? 23.943 4.259 -1.353 1.00 91.00 218 ASP A O 1
ATOM 1631 N N . ALA A 1 219 ? 25.612 5.712 -1.103 1.00 82.06 219 ALA A N 1
ATOM 1632 C CA . ALA A 1 219 ? 26.580 4.701 -0.675 1.00 82.06 219 ALA A CA 1
ATOM 1633 C C . ALA A 1 219 ? 26.320 4.130 0.736 1.00 82.06 219 ALA A C 1
ATOM 1635 O O . ALA A 1 219 ? 27.049 3.242 1.177 1.00 82.06 219 ALA A O 1
ATOM 1636 N N . VAL A 1 220 ? 25.354 4.671 1.487 1.00 84.81 220 VAL A N 1
ATOM 1637 C CA . VAL A 1 220 ? 25.027 4.223 2.850 1.00 84.81 220 VAL A CA 1
ATOM 1638 C C . VAL A 1 220 ? 23.798 3.322 2.844 1.00 84.81 220 VAL A C 1
ATOM 1640 O O . VAL A 1 220 ? 23.819 2.283 3.503 1.00 84.81 220 VAL A O 1
ATOM 1643 N N . ASN A 1 221 ? 22.748 3.717 2.121 1.00 86.56 221 ASN A N 1
ATOM 1644 C CA . ASN A 1 221 ? 21.469 3.001 2.089 1.00 86.56 221 ASN A CA 1
ATOM 1645 C C . ASN A 1 221 ? 21.165 2.336 0.739 1.00 86.56 221 ASN A C 1
ATOM 1647 O O . ASN A 1 221 ? 20.138 1.673 0.621 1.00 86.56 221 ASN A O 1
ATOM 1651 N N . GLY A 1 222 ? 22.014 2.523 -0.270 1.00 92.44 222 GLY A N 1
ATOM 1652 C CA . GLY A 1 222 ? 21.815 1.960 -1.598 1.00 92.44 222 GLY A CA 1
ATOM 1653 C C . GLY A 1 222 ? 22.038 0.452 -1.674 1.00 92.44 222 GLY A C 1
ATOM 1654 O O . GLY A 1 222 ? 22.453 -0.209 -0.717 1.00 92.44 222 GLY A O 1
ATOM 1655 N N . GLY A 1 223 ? 21.759 -0.090 -2.856 1.00 96.50 223 GLY A N 1
ATOM 1656 C CA . GLY A 1 223 ? 21.888 -1.509 -3.147 1.00 96.50 223 GLY A CA 1
ATOM 1657 C C . GLY A 1 223 ? 23.315 -2.033 -2.974 1.00 96.50 223 GLY A C 1
ATOM 1658 O O . GLY A 1 223 ? 24.304 -1.356 -3.256 1.00 96.50 223 GLY A O 1
ATOM 1659 N N . SER A 1 224 ? 23.428 -3.284 -2.535 1.00 96.75 224 SER A N 1
ATOM 1660 C CA . SER A 1 224 ? 24.686 -4.035 -2.547 1.00 96.75 224 SER A CA 1
ATOM 1661 C C . SER A 1 224 ? 25.153 -4.293 -3.981 1.00 96.75 224 SER A C 1
ATOM 1663 O O . SER A 1 224 ? 24.369 -4.212 -4.922 1.00 96.75 224 SER A O 1
ATOM 1665 N N . ALA A 1 225 ? 26.415 -4.692 -4.152 1.00 97.38 225 ALA A N 1
ATOM 1666 C CA . ALA A 1 225 ? 26.941 -5.059 -5.465 1.00 97.38 225 ALA A CA 1
ATOM 1667 C C . ALA A 1 225 ? 26.051 -6.088 -6.193 1.00 97.38 225 ALA A C 1
ATOM 1669 O O . ALA A 1 225 ? 25.767 -7.176 -5.672 1.00 97.38 225 ALA A O 1
ATOM 1670 N N . GLY A 1 226 ? 25.613 -5.734 -7.403 1.00 97.12 226 GLY A N 1
ATOM 1671 C CA . GLY A 1 226 ? 24.685 -6.517 -8.225 1.00 97.12 226 GLY A CA 1
ATOM 1672 C C . GLY A 1 226 ? 23.201 -6.409 -7.847 1.00 97.12 226 GLY A C 1
ATOM 1673 O O . GLY A 1 226 ? 22.419 -7.252 -8.282 1.00 97.12 226 GLY A O 1
ATOM 1674 N N . ASN A 1 227 ? 22.805 -5.449 -7.009 1.00 98.06 227 ASN A N 1
ATOM 1675 C CA . ASN A 1 227 ? 21.400 -5.084 -6.806 1.00 98.06 227 ASN A CA 1
ATOM 1676 C C . ASN A 1 227 ? 20.845 -4.347 -8.037 1.00 98.06 227 ASN A C 1
ATOM 1678 O O . ASN A 1 227 ? 21.597 -3.693 -8.757 1.00 98.06 227 ASN A O 1
ATOM 1682 N N . LEU A 1 228 ? 19.538 -4.456 -8.277 1.00 98.12 228 LEU A N 1
ATOM 1683 C CA . LEU A 1 228 ? 18.915 -4.033 -9.529 1.00 98.12 228 LEU A CA 1
ATOM 1684 C C . LEU A 1 228 ? 17.911 -2.894 -9.321 1.00 98.12 228 LEU A C 1
ATOM 1686 O O . LEU A 1 228 ? 17.034 -2.961 -8.456 1.00 98.12 228 LEU A O 1
ATOM 1690 N N . CYS A 1 229 ? 18.011 -1.863 -10.154 1.00 97.69 229 CYS A N 1
ATOM 1691 C CA . CYS A 1 229 ? 16.958 -0.874 -10.314 1.00 97.69 229 CYS A CA 1
ATOM 1692 C C . CYS A 1 229 ? 15.927 -1.404 -11.324 1.00 97.69 229 CYS A C 1
ATOM 1694 O O . CYS A 1 229 ? 16.222 -2.250 -12.176 1.00 97.69 229 CYS A O 1
ATOM 1696 N N . HIS A 1 230 ? 14.702 -0.892 -11.250 1.00 97.38 230 HIS A N 1
ATOM 1697 C CA . HIS A 1 230 ? 13.635 -1.220 -12.189 1.00 97.38 230 HIS A CA 1
ATOM 1698 C C . HIS A 1 230 ? 13.385 -0.053 -13.145 1.00 97.38 230 HIS A C 1
ATOM 1700 O O . HIS A 1 230 ? 12.952 1.019 -12.725 1.00 97.38 230 HIS A O 1
ATOM 1706 N N . VAL A 1 231 ? 13.643 -0.255 -14.4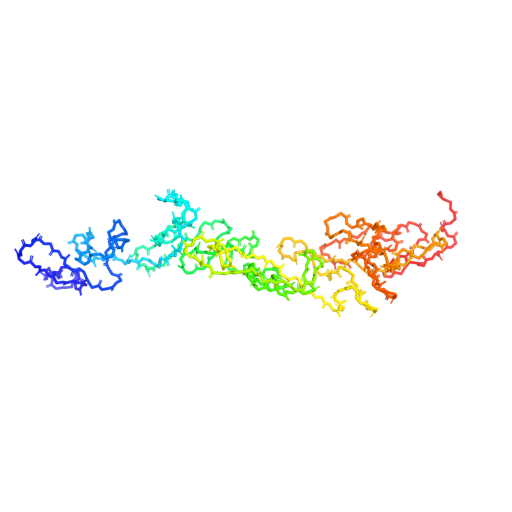36 1.00 97.38 231 VAL A N 1
ATOM 1707 C CA . VAL A 1 231 ? 13.555 0.786 -15.468 1.00 97.38 231 VAL A CA 1
ATOM 1708 C C . VAL A 1 231 ? 12.465 0.411 -16.460 1.00 97.38 231 VAL A C 1
ATOM 1710 O O . VAL A 1 231 ? 12.696 -0.328 -17.420 1.00 97.38 231 VAL A O 1
ATOM 1713 N N . ASP A 1 232 ? 11.258 0.918 -16.217 1.00 97.44 232 ASP A N 1
ATOM 1714 C CA . ASP A 1 232 ? 10.093 0.625 -17.050 1.00 97.44 232 ASP A CA 1
ATOM 1715 C C . ASP A 1 232 ? 10.373 0.916 -18.531 1.00 97.44 232 ASP A C 1
ATOM 1717 O O . ASP A 1 232 ? 10.774 2.018 -18.920 1.00 97.44 232 ASP A O 1
ATOM 1721 N N . CYS A 1 233 ? 10.127 -0.085 -19.379 1.00 98.25 233 CYS A N 1
ATOM 1722 C CA . CYS A 1 233 ? 10.222 0.038 -20.831 1.00 98.25 233 CYS A CA 1
ATOM 1723 C C . CYS A 1 233 ? 11.574 0.558 -21.332 1.00 98.25 233 CYS A C 1
ATOM 1725 O O . CYS A 1 233 ? 11.623 1.204 -22.382 1.00 98.25 233 CYS A O 1
ATOM 1727 N N . SER A 1 234 ? 12.662 0.297 -20.600 1.00 97.62 234 SER A N 1
ATOM 1728 C CA . SER A 1 234 ? 14.026 0.699 -20.971 1.00 97.62 234 SER A CA 1
ATOM 1729 C C . SER A 1 234 ? 14.164 2.188 -21.298 1.00 97.62 234 SER A C 1
ATOM 1731 O O . SER A 1 234 ? 14.923 2.562 -22.189 1.00 97.62 234 SER A O 1
ATOM 1733 N N . ASN A 1 235 ? 13.343 3.046 -20.677 1.00 96.69 235 ASN A N 1
ATOM 1734 C CA . ASN A 1 235 ? 13.199 4.469 -21.019 1.00 96.69 235 ASN A CA 1
ATOM 1735 C C . ASN A 1 235 ? 12.827 4.744 -22.495 1.00 96.69 235 ASN A C 1
ATOM 1737 O O . ASN A 1 235 ? 12.930 5.875 -22.978 1.00 96.69 235 ASN A O 1
ATOM 1741 N N . ARG A 1 236 ? 12.400 3.727 -23.250 1.00 97.00 236 ARG A N 1
ATOM 1742 C CA . ARG A 1 236 ? 12.105 3.771 -24.692 1.00 97.00 236 ARG A CA 1
ATOM 1743 C C . ARG A 1 236 ? 10.681 3.368 -25.036 1.00 97.00 236 ARG A C 1
ATOM 1745 O O . ARG A 1 236 ? 10.371 3.010 -26.173 1.00 97.00 236 ARG A O 1
ATOM 1752 N N . GLY A 1 237 ? 9.792 3.519 -24.070 1.00 96.75 237 GLY A N 1
ATOM 1753 C CA . GLY A 1 237 ? 8.359 3.441 -24.265 1.00 96.75 237 GLY A CA 1
ATOM 1754 C C . GLY A 1 237 ? 7.609 4.127 -23.137 1.00 96.75 237 GLY A C 1
ATOM 1755 O O . GLY A 1 237 ? 8.200 4.621 -22.179 1.00 96.75 237 GLY A O 1
ATOM 1756 N N . ILE A 1 238 ? 6.288 4.141 -23.266 1.00 97.75 238 ILE A N 1
ATOM 1757 C CA . ILE A 1 238 ? 5.376 4.551 -22.198 1.00 97.75 238 ILE A CA 1
ATOM 1758 C C . ILE A 1 238 ? 4.795 3.286 -21.581 1.00 97.75 238 ILE A C 1
ATOM 1760 O O . ILE A 1 238 ? 4.213 2.466 -22.298 1.00 97.75 238 ILE A O 1
ATOM 1764 N N . CYS A 1 239 ? 4.941 3.146 -20.267 1.00 97.69 239 CYS A N 1
ATOM 1765 C CA . CYS A 1 239 ? 4.306 2.070 -19.525 1.00 97.69 239 CYS A CA 1
ATOM 1766 C C . CYS A 1 239 ? 2.806 2.340 -19.364 1.00 97.69 239 CYS A C 1
ATOM 1768 O O . CYS A 1 239 ? 2.402 3.402 -18.884 1.00 97.69 239 CYS A O 1
ATOM 1770 N N . ASP A 1 240 ? 1.980 1.376 -19.758 1.00 98.19 240 ASP A N 1
ATOM 1771 C CA . ASP A 1 240 ? 0.598 1.295 -19.305 1.00 98.19 240 ASP A CA 1
ATOM 1772 C C . ASP A 1 240 ? 0.568 0.564 -17.958 1.00 98.19 240 ASP A C 1
ATOM 1774 O O . ASP A 1 240 ? 0.646 -0.662 -17.901 1.00 98.19 240 ASP A O 1
ATOM 1778 N N . TYR A 1 241 ? 0.460 1.335 -16.877 1.00 97.38 241 TYR A N 1
ATOM 1779 C CA . TYR A 1 241 ? 0.492 0.825 -15.508 1.00 97.38 241 TYR A CA 1
ATOM 1780 C C . TYR A 1 241 ? -0.749 0.023 -15.096 1.00 97.38 241 TYR A C 1
ATOM 1782 O O . TYR A 1 241 ? -0.709 -0.627 -14.054 1.00 97.38 241 TYR A O 1
ATOM 1790 N N . GLU A 1 242 ? -1.838 0.037 -15.871 1.00 96.69 242 GLU A N 1
ATOM 1791 C CA . GLU A 1 242 ? -2.996 -0.829 -15.602 1.00 96.69 242 GLU A CA 1
ATOM 1792 C C . GLU A 1 242 ? -2.730 -2.261 -16.082 1.00 96.69 242 GLU A C 1
ATOM 1794 O O . GLU A 1 242 ? -3.155 -3.230 -15.454 1.00 96.69 242 GLU A O 1
ATOM 1799 N N . THR A 1 243 ? -2.006 -2.408 -17.195 1.00 96.25 243 THR A N 1
ATOM 1800 C CA . THR A 1 243 ? -1.721 -3.714 -17.810 1.00 96.25 243 THR A CA 1
ATOM 1801 C C . THR A 1 243 ? -0.305 -4.224 -17.531 1.00 96.25 243 THR A C 1
ATOM 1803 O O . THR A 1 243 ? -0.053 -5.431 -17.624 1.00 96.25 243 THR A O 1
ATOM 1806 N N . GLY A 1 244 ? 0.620 -3.329 -17.178 1.00 97.12 244 GLY A N 1
ATOM 1807 C CA . GLY A 1 244 ? 2.054 -3.598 -17.087 1.00 97.12 244 GLY A CA 1
ATOM 1808 C C . GLY A 1 244 ? 2.683 -3.848 -18.459 1.00 97.12 244 GLY A C 1
ATOM 1809 O O . GLY A 1 244 ? 3.559 -4.702 -18.581 1.00 97.12 244 GLY A O 1
ATOM 1810 N N . THR A 1 245 ? 2.204 -3.178 -19.516 1.00 98.12 245 THR A N 1
ATOM 1811 C CA . THR A 1 245 ? 2.714 -3.365 -20.888 1.00 98.12 245 THR A CA 1
ATOM 1812 C C . THR A 1 245 ? 3.337 -2.099 -21.470 1.00 98.12 245 THR A C 1
ATOM 1814 O O . THR A 1 245 ? 2.883 -0.980 -21.229 1.00 98.12 245 THR A O 1
ATOM 1817 N N . CYS A 1 246 ? 4.398 -2.280 -22.259 1.00 98.56 246 CYS A N 1
ATOM 1818 C CA . CYS A 1 246 ? 5.129 -1.178 -22.869 1.00 98.56 246 CYS A CA 1
ATOM 1819 C C . CYS A 1 246 ? 4.586 -0.790 -24.243 1.00 98.56 246 CYS A C 1
ATOM 1821 O O . CYS A 1 246 ? 4.494 -1.614 -25.154 1.00 98.56 246 CYS A O 1
ATOM 1823 N N . ASN A 1 247 ? 4.347 0.506 -24.426 1.00 98.06 247 ASN A N 1
ATOM 1824 C CA . ASN A 1 247 ? 4.129 1.119 -25.731 1.00 98.06 247 ASN A CA 1
ATOM 1825 C C . ASN A 1 247 ? 5.437 1.754 -26.213 1.00 98.06 247 ASN A C 1
ATOM 1827 O O . ASN A 1 247 ? 5.754 2.886 -25.843 1.00 98.06 247 ASN A O 1
ATOM 1831 N N . CYS A 1 248 ? 6.211 1.018 -27.012 1.00 97.88 248 CYS A N 1
ATOM 1832 C CA . CYS A 1 248 ? 7.532 1.464 -27.454 1.00 97.88 248 CYS A CA 1
ATOM 1833 C C . CYS A 1 248 ? 7.480 2.694 -28.364 1.00 97.88 248 CYS A C 1
ATOM 1835 O O . CYS A 1 248 ? 6.590 2.840 -29.209 1.00 97.88 248 CYS A O 1
ATOM 1837 N N . PHE A 1 249 ? 8.472 3.571 -28.213 1.00 96.38 249 PHE A N 1
ATOM 1838 C CA . PHE A 1 249 ? 8.682 4.694 -29.116 1.00 96.38 249 PHE A CA 1
ATOM 1839 C C . PHE A 1 249 ? 9.101 4.213 -30.508 1.00 96.38 249 PHE A C 1
ATOM 1841 O O . PHE A 1 249 ? 9.548 3.084 -30.708 1.00 96.38 249 PHE A O 1
ATOM 1848 N N . THR A 1 250 ? 8.958 5.093 -31.502 1.00 94.50 250 THR A N 1
ATOM 1849 C CA . THR A 1 250 ? 9.330 4.765 -32.886 1.00 94.50 250 THR A CA 1
ATOM 1850 C C . THR A 1 250 ? 10.805 4.375 -32.964 1.00 94.50 250 THR A C 1
ATOM 1852 O O . THR A 1 250 ? 11.658 5.096 -32.461 1.00 94.50 250 THR A O 1
ATOM 1855 N N . GLY A 1 251 ? 11.088 3.242 -33.610 1.00 94.19 251 GLY A N 1
ATOM 1856 C CA . GLY A 1 251 ? 12.441 2.695 -33.730 1.00 94.19 251 GLY A CA 1
ATOM 1857 C C . GLY A 1 251 ? 12.842 1.728 -32.614 1.00 94.19 251 GLY A C 1
ATOM 1858 O O . GLY A 1 251 ? 13.887 1.097 -32.741 1.00 94.19 251 GLY A O 1
ATOM 1859 N N . TYR A 1 252 ? 12.005 1.551 -31.588 1.00 96.19 252 TYR A N 1
ATOM 1860 C CA . TYR A 1 252 ? 12.246 0.627 -30.480 1.00 96.19 252 TYR A CA 1
ATOM 1861 C C . TYR A 1 252 ? 11.219 -0.507 -30.458 1.00 96.19 252 TYR A C 1
ATOM 1863 O O . TYR A 1 252 ? 10.065 -0.333 -30.859 1.00 96.19 252 TYR A O 1
ATOM 1871 N N . ALA A 1 253 ? 11.641 -1.688 -30.014 1.00 95.44 253 ALA A N 1
ATOM 1872 C CA . ALA A 1 253 ? 10.831 -2.901 -30.020 1.00 95.44 253 ALA A CA 1
ATOM 1873 C C . ALA A 1 253 ? 11.209 -3.868 -28.884 1.00 95.44 253 ALA A C 1
ATOM 1875 O O . ALA A 1 253 ? 12.177 -3.665 -28.151 1.00 95.44 253 ALA A O 1
ATOM 1876 N N . GLY A 1 254 ? 10.448 -4.959 -28.776 1.00 95.69 254 GLY A N 1
ATOM 1877 C CA . GLY A 1 254 ? 10.554 -5.934 -27.689 1.00 95.69 254 GLY A CA 1
ATOM 1878 C C . GLY A 1 254 ? 9.576 -5.635 -26.553 1.00 95.69 254 GLY A C 1
ATOM 1879 O O . GLY A 1 254 ? 8.945 -4.583 -26.533 1.00 95.69 254 GLY A O 1
ATOM 1880 N N . GLU A 1 255 ? 9.441 -6.569 -25.611 1.00 96.69 255 GLU A N 1
ATOM 1881 C CA . GLU A 1 255 ? 8.488 -6.444 -24.494 1.00 96.69 255 GLU A CA 1
ATOM 1882 C C . GLU A 1 255 ? 8.820 -5.275 -23.555 1.00 96.69 255 GLU A C 1
ATOM 1884 O O . GLU A 1 255 ? 7.918 -4.696 -22.959 1.00 96.69 255 GLU A O 1
ATOM 1889 N N . ASN A 1 256 ? 10.099 -4.899 -23.472 1.00 97.56 256 ASN A N 1
ATOM 1890 C CA . ASN A 1 256 ? 10.613 -3.791 -22.669 1.00 97.56 256 ASN A CA 1
ATOM 1891 C C . ASN A 1 256 ? 11.191 -2.643 -23.514 1.00 97.56 256 ASN A C 1
ATOM 1893 O O . ASN A 1 256 ? 11.864 -1.784 -22.965 1.00 97.56 256 ASN A O 1
ATOM 1897 N N . CYS A 1 257 ? 11.000 -2.635 -24.836 1.00 97.88 257 CYS A N 1
ATOM 1898 C CA . CYS A 1 257 ? 11.531 -1.602 -25.739 1.00 97.88 257 CYS A CA 1
ATOM 1899 C C . CYS A 1 257 ? 13.067 -1.460 -25.807 1.00 97.88 257 CYS A C 1
ATOM 1901 O O . CYS A 1 257 ? 13.560 -0.464 -26.337 1.00 97.88 257 CYS A O 1
ATOM 1903 N N . ALA A 1 258 ? 13.838 -2.446 -25.335 1.00 96.44 258 ALA A N 1
ATOM 1904 C CA . ALA A 1 258 ? 15.303 -2.392 -25.369 1.00 96.44 258 ALA A CA 1
ATOM 1905 C C . ALA A 1 258 ? 15.907 -2.620 -26.771 1.00 96.44 258 ALA A C 1
ATOM 1907 O O . ALA A 1 258 ? 17.086 -2.349 -26.996 1.00 96.44 258 ALA A O 1
ATOM 1908 N N . LEU A 1 259 ? 15.143 -3.153 -27.731 1.00 94.69 259 LEU A N 1
ATOM 1909 C CA . LEU A 1 259 ? 15.671 -3.467 -29.061 1.00 94.69 259 LEU A CA 1
ATOM 1910 C C . LEU A 1 259 ? 15.580 -2.250 -29.978 1.00 94.69 259 LEU A C 1
ATOM 1912 O O . LEU A 1 259 ? 14.493 -1.718 -30.183 1.00 94.69 259 LEU A O 1
ATOM 1916 N N . GLN A 1 260 ? 16.701 -1.866 -30.585 1.00 92.44 260 GLN A N 1
ATOM 1917 C CA . GLN A 1 260 ? 16.754 -0.822 -31.607 1.00 92.44 260 GLN A CA 1
ATOM 1918 C C . GLN A 1 260 ? 16.627 -1.411 -33.011 1.00 92.44 260 GLN A C 1
ATOM 1920 O O . GLN A 1 260 ? 17.326 -2.364 -33.362 1.00 92.44 260 GLN A O 1
ATOM 1925 N N . ASP A 1 261 ? 15.780 -0.803 -33.835 1.00 85.19 261 ASP A N 1
ATOM 1926 C CA . ASP A 1 261 ? 15.737 -1.041 -35.278 1.00 85.19 261 ASP A CA 1
ATOM 1927 C C . ASP A 1 261 ? 16.447 0.095 -36.038 1.00 85.19 261 ASP A C 1
ATOM 1929 O O . ASP A 1 261 ? 16.778 1.144 -35.488 1.00 85.19 261 ASP A O 1
ATOM 1933 N N . VAL A 1 262 ? 16.640 -0.072 -37.345 1.00 76.81 262 VAL A N 1
ATOM 1934 C CA . VAL A 1 262 ? 17.239 0.912 -38.259 1.00 76.81 262 VAL A CA 1
ATOM 1935 C C . VAL A 1 262 ? 16.516 2.265 -38.266 1.00 76.81 262 VAL A C 1
ATOM 1937 O O . VAL A 1 262 ? 17.079 3.255 -38.726 1.00 76.81 262 VAL A O 1
ATOM 1940 N N . LEU A 1 263 ? 15.280 2.315 -37.758 1.00 72.50 263 LEU A N 1
ATOM 1941 C CA . LEU A 1 263 ? 14.479 3.529 -37.592 1.00 72.50 263 LEU A CA 1
ATOM 1942 C C . LEU A 1 263 ? 14.753 4.279 -36.276 1.00 72.50 263 LEU A C 1
ATOM 1944 O O . LEU A 1 263 ? 14.269 5.396 -36.130 1.00 72.50 263 LEU A O 1
ATOM 1948 N N . ALA A 1 264 ? 15.527 3.712 -35.341 1.00 71.06 264 ALA A N 1
ATOM 1949 C CA . ALA A 1 264 ? 15.936 4.378 -34.096 1.00 71.06 264 ALA A CA 1
ATOM 1950 C C . ALA A 1 264 ? 16.899 5.555 -34.338 1.00 71.06 264 ALA A C 1
ATOM 1952 O O . ALA A 1 264 ? 17.139 6.376 -33.456 1.00 71.06 264 ALA A O 1
ATOM 1953 N N . VAL A 1 265 ? 17.453 5.666 -35.548 1.00 64.06 265 VAL A N 1
ATOM 1954 C CA . VAL A 1 265 ? 18.385 6.729 -35.921 1.00 64.06 265 VAL A CA 1
ATOM 1955 C C . VAL A 1 265 ? 17.609 7.922 -36.481 1.00 64.06 265 VAL A C 1
ATOM 1957 O O . VAL A 1 265 ? 17.425 8.003 -37.694 1.00 64.06 265 VAL A O 1
ATOM 1960 N N . GLN A 1 266 ? 17.164 8.825 -35.598 1.00 52.09 266 GLN A N 1
ATOM 1961 C CA . GLN A 1 266 ? 17.017 10.288 -35.776 1.00 52.09 266 GLN A CA 1
ATOM 1962 C C . GLN A 1 266 ? 16.001 10.863 -34.769 1.00 52.09 266 GLN A C 1
ATOM 1964 O O . GLN A 1 266 ? 14.837 11.081 -35.106 1.00 52.09 266 GLN A O 1
ATOM 1969 N N . ALA A 1 267 ? 16.457 11.166 -33.555 1.00 46.75 267 ALA A N 1
ATOM 1970 C CA . ALA A 1 267 ? 15.859 12.179 -32.685 1.00 46.75 267 ALA A CA 1
ATOM 1971 C C . ALA A 1 267 ? 16.977 12.872 -31.903 1.00 46.75 267 ALA A C 1
ATOM 1973 O O . ALA A 1 267 ? 17.868 12.144 -31.413 1.00 46.75 267 ALA A O 1
#

pLDDT: mean 87.61, std 14.18, range [36.19, 98.56]

Radius of gyration: 27.39 Å; chains: 1; bounding box: 78×27×80 Å

Organism: NCBI:txid2315210

Foldseek 3Di:
DPPPDDPALLVQFDQDPVVRATQGHPQFADFVFPLDPDPDGHPPRRRQWGAAAWFFAPDWDAPDLFATRRTGALNVQFDAPRNVNFTDGDWQFDDRSSQAGAQFPGPPPPTDRLNVFFDWDFQQRQQQDCQAPPRDHRDGQDDDCRGDRVRRGRYIFTRGAAPFADHQEARHEPEGQFDDRSSQWGAAAFDAQLVDPDGQQFFDQWHQHHPPRDIDGHNPRIHHGNYTYGHALNVQFDAPGNVNFTDGDFQFDDRSRNDGDPRNPDD

Sequence (267 aa):
MVDGVLITCSGHGLCTSQIKACQCFEGFGSSEELSRKLQPPHPAPDCSELVCPFGKSWADIPSSATQAHAEVECSDAGYCDRALGTCKCFEGYAGTACERRSCKMTQEEDALSCSGHGQCLTLAELATRTDAQPLTPATSYGGYPLSTTWDEDMITACYCDSVWTVGLSSGETQLSEYFGTYCEKRHCPSGNDPMTDEDETDCENKIQDFITGEISDDAVNGGSAGNLCHVDCSNRGICDYETGTCNCFTGYAGENCALQDVLAVQA